Protein AF-A0A1D1V9Y1-F1 (afdb_monomer_lite)

pLDDT: mean 75.62, std 11.16, range [33.94, 92.56]

Structure (mmCIF, N/CA/C/O backbone):
data_AF-A0A1D1V9Y1-F1
#
_entry.id   AF-A0A1D1V9Y1-F1
#
loop_
_atom_site.group_PDB
_atom_site.id
_atom_site.type_symbol
_atom_site.label_atom_id
_atom_site.label_alt_id
_atom_site.label_comp_id
_atom_site.label_asym_id
_atom_site.label_entity_id
_atom_site.label_seq_id
_atom_site.pdbx_PDB_ins_code
_atom_site.Cartn_x
_atom_site.Cartn_y
_atom_site.Cartn_z
_atom_site.occupancy
_atom_site.B_iso_or_equiv
_atom_site.auth_seq_id
_atom_site.auth_comp_id
_atom_site.auth_asym_id
_atom_site.auth_atom_id
_atom_site.pdbx_PDB_model_num
ATOM 1 N N . MET A 1 1 ? 16.676 -12.844 12.236 1.00 67.44 1 MET A N 1
ATOM 2 C CA . MET A 1 1 ? 16.706 -14.258 11.810 1.00 67.44 1 MET A CA 1
ATOM 3 C C . MET A 1 1 ? 17.977 -14.912 12.324 1.00 67.44 1 MET A C 1
ATOM 5 O O . MET A 1 1 ? 17.863 -15.919 13.002 1.00 67.44 1 MET A O 1
ATOM 9 N N . ASP A 1 2 ? 19.138 -14.266 12.168 1.00 76.38 2 ASP A N 1
ATOM 10 C CA . ASP A 1 2 ? 20.396 -14.742 12.765 1.00 76.38 2 ASP A CA 1
ATOM 11 C C . ASP A 1 2 ? 20.376 -14.877 14.290 1.00 76.38 2 ASP A C 1
ATOM 13 O O . ASP A 1 2 ? 20.898 -15.855 14.808 1.00 76.38 2 ASP A O 1
ATOM 17 N N . GLU A 1 3 ? 19.692 -13.982 15.010 1.00 83.50 3 GLU A N 1
ATOM 18 C CA . GLU A 1 3 ? 19.529 -14.133 16.465 1.00 83.50 3 GLU A CA 1
ATOM 19 C C . GLU A 1 3 ? 18.720 -15.382 16.849 1.00 83.50 3 GLU A C 1
ATOM 21 O O . GLU A 1 3 ? 19.002 -16.029 17.850 1.00 83.50 3 GLU A O 1
ATOM 26 N N . VAL A 1 4 ? 17.743 -15.760 16.017 1.00 84.06 4 VAL A N 1
ATOM 27 C CA . VAL A 1 4 ? 16.930 -16.965 16.236 1.00 84.06 4 VAL A CA 1
ATOM 28 C C . VAL A 1 4 ? 17.775 -18.208 15.984 1.00 84.06 4 VAL A C 1
ATOM 30 O O . VAL A 1 4 ? 17.795 -19.099 16.822 1.00 84.06 4 VAL A O 1
ATOM 33 N N . VAL A 1 5 ? 18.538 -18.236 14.884 1.00 82.56 5 VAL A N 1
ATOM 34 C CA . VAL A 1 5 ? 19.479 -19.331 14.589 1.00 82.56 5 VAL A CA 1
ATOM 35 C C . VAL A 1 5 ? 20.519 -19.463 15.703 1.00 82.56 5 VAL A C 1
ATOM 37 O O . VAL A 1 5 ? 20.819 -20.575 16.130 1.00 82.56 5 VAL A O 1
ATOM 40 N N . ARG A 1 6 ? 21.028 -18.339 16.220 1.00 84.31 6 ARG A N 1
ATOM 41 C CA . ARG A 1 6 ? 21.962 -18.315 17.350 1.00 84.31 6 ARG A CA 1
ATOM 42 C C . ARG A 1 6 ? 21.339 -18.883 18.625 1.00 84.31 6 ARG A C 1
ATOM 44 O O . ARG A 1 6 ? 21.980 -19.705 19.271 1.00 84.31 6 ARG A O 1
ATOM 51 N N . SER A 1 7 ? 20.116 -18.475 18.970 1.00 86.88 7 SER A N 1
ATOM 52 C CA . SER A 1 7 ? 19.398 -18.984 20.148 1.00 86.88 7 SER A CA 1
ATOM 53 C C . SER A 1 7 ? 19.134 -20.482 20.035 1.00 86.88 7 SER A C 1
ATOM 55 O O . SER A 1 7 ? 19.496 -21.235 20.932 1.00 86.88 7 SER A O 1
ATOM 57 N N . SER A 1 8 ? 18.596 -20.935 18.899 1.00 84.69 8 SER A N 1
ATOM 58 C CA . SER A 1 8 ? 18.328 -22.356 18.664 1.00 84.69 8 SER A CA 1
ATOM 59 C C . SER A 1 8 ? 19.604 -23.191 18.702 1.00 84.69 8 SER A C 1
ATOM 61 O O . SER A 1 8 ? 19.611 -24.271 19.279 1.00 84.69 8 SER A O 1
ATOM 63 N N . LEU A 1 9 ? 20.707 -22.692 18.136 1.00 81.50 9 LEU A N 1
ATOM 64 C CA . LEU A 1 9 ? 21.988 -23.383 18.226 1.00 81.50 9 LEU A CA 1
ATOM 65 C C . LEU A 1 9 ? 22.466 -23.468 19.677 1.00 81.50 9 LEU A C 1
ATOM 67 O O . LEU A 1 9 ? 22.882 -24.538 20.096 1.00 81.50 9 LEU A O 1
ATOM 71 N N . SER A 1 10 ? 22.361 -22.372 20.435 1.00 87.19 10 SER A N 1
ATOM 72 C CA . SER A 1 10 ? 22.732 -22.328 21.853 1.00 87.19 10 SER A CA 1
ATOM 73 C C . SER A 1 10 ? 21.958 -23.350 22.686 1.00 87.19 10 SER A C 1
ATOM 75 O O . SER A 1 10 ? 22.552 -24.021 23.528 1.00 87.19 10 SER A O 1
ATOM 77 N N . GLU A 1 11 ? 20.661 -23.505 22.414 1.00 87.50 11 GLU A N 1
ATOM 78 C CA . GLU A 1 11 ? 19.796 -24.500 23.054 1.00 87.50 11 GLU A CA 1
ATOM 79 C C . GLU A 1 11 ? 20.194 -25.932 22.676 1.00 87.50 11 GLU A C 1
ATOM 81 O O . GLU A 1 11 ? 20.349 -26.778 23.553 1.00 87.50 11 GLU A O 1
ATOM 86 N N . ILE A 1 12 ? 20.419 -26.203 21.386 1.00 85.81 12 ILE A N 1
ATOM 87 C CA . ILE A 1 12 ? 20.780 -27.540 20.884 1.00 85.81 12 ILE A CA 1
ATOM 88 C C . ILE A 1 12 ? 22.147 -27.983 21.410 1.00 85.81 12 ILE A C 1
ATOM 90 O O . ILE A 1 12 ? 22.321 -29.137 21.798 1.00 85.81 12 ILE A O 1
ATOM 94 N N . THR A 1 13 ? 23.133 -27.085 21.405 1.00 82.38 13 THR A N 1
ATOM 95 C CA . THR A 1 13 ? 24.499 -27.402 21.834 1.00 82.38 13 THR A CA 1
ATOM 96 C C . THR A 1 13 ? 24.691 -27.249 23.336 1.00 82.38 13 THR A C 1
ATOM 98 O O . THR A 1 13 ? 25.760 -27.595 23.833 1.00 82.38 13 THR A O 1
ATOM 101 N N . ASN A 1 14 ? 23.687 -26.727 24.053 1.00 84.31 14 ASN A N 1
ATOM 102 C CA . ASN A 1 14 ? 23.750 -26.379 25.471 1.00 84.31 14 ASN A CA 1
ATOM 103 C C . ASN A 1 14 ? 25.007 -25.552 25.819 1.00 84.31 14 ASN A C 1
ATOM 105 O O . ASN A 1 14 ? 25.660 -25.757 26.843 1.00 84.31 14 ASN A O 1
ATOM 109 N N . THR A 1 15 ? 25.392 -24.641 24.922 1.00 82.19 15 THR A N 1
ATOM 110 C CA . THR A 1 15 ? 26.572 -23.782 25.076 1.00 82.19 15 THR A CA 1
ATOM 111 C C . THR A 1 15 ? 26.226 -22.334 24.762 1.00 82.19 15 THR A C 1
ATOM 113 O O . THR A 1 15 ? 25.451 -22.039 23.852 1.00 82.19 15 THR A O 1
ATOM 116 N N . GLY A 1 16 ? 26.805 -21.404 25.524 1.00 79.94 16 GLY A N 1
ATOM 117 C CA . GLY A 1 16 ? 26.568 -19.974 25.338 1.00 79.94 16 GLY A CA 1
ATOM 118 C C . GLY A 1 16 ? 27.175 -19.468 24.029 1.00 79.94 16 GLY A C 1
ATOM 119 O O . GLY A 1 16 ? 28.395 -19.467 23.861 1.00 79.94 16 GLY A O 1
ATOM 120 N N . MET A 1 17 ? 26.330 -18.993 23.113 1.00 80.00 17 MET A N 1
ATOM 121 C CA . MET A 1 17 ? 26.749 -18.467 21.808 1.00 80.00 17 MET A CA 1
ATOM 122 C C . MET A 1 17 ? 27.196 -17.001 21.890 1.00 80.00 17 MET A C 1
ATOM 124 O O . MET A 1 17 ? 26.579 -16.108 21.310 1.00 80.00 17 MET A O 1
ATOM 128 N N . SER A 1 18 ? 28.284 -16.742 22.619 1.00 81.06 18 SER A N 1
ATOM 129 C CA . SER A 1 18 ? 28.940 -15.428 22.619 1.00 81.06 18 SER A CA 1
ATOM 130 C C . SER A 1 18 ? 29.631 -15.144 21.272 1.00 81.06 18 SER A C 1
ATOM 132 O O . SER A 1 18 ? 29.698 -16.002 20.388 1.00 81.06 18 SER A O 1
ATOM 134 N N . SER A 1 19 ? 30.138 -13.922 21.075 1.00 79.75 19 SER A N 1
ATOM 135 C CA . SER A 1 19 ? 30.661 -13.461 19.776 1.00 79.75 19 SER A CA 1
ATOM 136 C C . SER A 1 19 ? 31.770 -14.347 19.186 1.00 79.75 19 SER A C 1
ATOM 138 O O . SER A 1 19 ? 31.822 -14.513 17.968 1.00 79.75 19 SER A O 1
ATOM 140 N N . GLY A 1 20 ? 32.624 -14.945 20.023 1.00 83.38 20 GLY A N 1
ATOM 141 C CA . GLY A 1 20 ? 33.684 -15.870 19.605 1.00 83.38 20 GLY A CA 1
ATOM 142 C C . GLY A 1 20 ? 33.148 -17.211 19.080 1.00 83.38 20 GLY A C 1
ATOM 143 O O . GLY A 1 20 ? 33.329 -17.499 17.896 1.00 83.38 20 GLY A O 1
ATOM 144 N N . PRO A 1 21 ? 32.452 -18.014 19.910 1.00 84.38 21 PRO A N 1
ATOM 145 C CA . PRO A 1 21 ? 31.813 -19.267 19.500 1.00 84.38 21 PRO A CA 1
ATOM 146 C C . PRO A 1 21 ? 30.858 -19.112 18.315 1.00 84.38 21 PRO A C 1
ATOM 148 O O . PRO A 1 21 ? 30.878 -19.939 17.408 1.00 84.38 21 PRO A O 1
ATOM 151 N N . TRP A 1 22 ? 30.082 -18.024 18.264 1.00 83.88 22 TRP A N 1
ATOM 152 C CA . TRP A 1 22 ? 29.216 -17.732 17.120 1.00 83.88 22 TRP A CA 1
ATOM 153 C C . TRP A 1 22 ? 30.025 -17.520 15.835 1.00 83.88 22 TRP A C 1
ATOM 155 O O . TRP A 1 22 ? 29.702 -18.091 14.795 1.00 83.88 22 TRP A O 1
ATOM 165 N N . ARG A 1 23 ? 31.125 -16.759 15.900 1.00 82.06 23 ARG A N 1
ATOM 166 C CA . ARG A 1 23 ? 32.015 -16.550 14.750 1.00 82.06 23 ARG A CA 1
ATOM 167 C C . ARG A 1 23 ? 32.654 -17.861 14.287 1.00 82.06 23 ARG A C 1
ATOM 169 O O . ARG A 1 23 ? 32.677 -18.116 13.086 1.00 82.06 23 ARG A O 1
ATOM 176 N N . GLN A 1 24 ? 33.096 -18.709 15.216 1.00 82.38 24 GLN A N 1
ATOM 177 C CA . GLN A 1 24 ? 33.621 -20.042 14.908 1.00 82.38 24 GLN A CA 1
ATOM 178 C C . GLN A 1 24 ? 32.553 -20.928 14.248 1.00 82.38 24 GLN A C 1
ATOM 180 O O . GLN A 1 24 ? 32.812 -21.525 13.208 1.00 82.38 24 GLN A O 1
ATOM 185 N N . ALA A 1 25 ? 31.331 -20.961 14.788 1.00 81.94 25 ALA A N 1
ATOM 186 C CA . ALA A 1 25 ? 30.220 -21.745 14.250 1.00 81.94 25 ALA A CA 1
ATOM 187 C C . ALA A 1 25 ? 29.865 -21.359 12.803 1.00 81.94 25 ALA A C 1
ATOM 189 O O . ALA A 1 25 ? 29.519 -22.225 11.999 1.00 81.94 25 ALA A O 1
ATOM 190 N N . THR A 1 26 ? 30.011 -20.079 12.448 1.00 81.88 26 THR A N 1
ATOM 191 C CA . THR A 1 26 ? 29.748 -19.597 11.084 1.00 81.88 26 THR A CA 1
ATOM 192 C C . THR A 1 26 ? 30.842 -19.923 10.063 1.00 81.88 26 THR A C 1
ATOM 194 O O . THR A 1 26 ? 30.621 -19.779 8.861 1.00 81.88 26 THR A O 1
ATOM 197 N N . MET A 1 27 ? 32.025 -20.373 10.495 1.00 78.50 27 MET A N 1
ATOM 198 C CA . MET A 1 27 ? 33.097 -20.736 9.565 1.00 78.50 27 MET A CA 1
ATOM 199 C C . MET A 1 27 ? 32.818 -22.070 8.854 1.00 78.50 27 MET A C 1
ATOM 201 O O . MET A 1 27 ? 32.117 -22.926 9.397 1.00 78.50 27 MET A O 1
ATOM 205 N N . PRO A 1 28 ? 33.389 -22.290 7.655 1.00 77.88 28 PRO A N 1
ATOM 206 C CA . PRO A 1 28 ? 33.357 -23.589 6.993 1.00 77.88 28 PRO A CA 1
ATOM 207 C C . PRO A 1 28 ? 33.882 -24.717 7.885 1.00 77.88 28 PRO A C 1
ATOM 209 O O . PRO A 1 28 ? 34.807 -24.520 8.675 1.00 77.88 28 PRO A O 1
ATOM 212 N N . VAL A 1 29 ? 33.356 -25.927 7.680 1.00 80.44 29 VAL A N 1
ATOM 213 C CA . VAL A 1 29 ? 33.783 -27.129 8.420 1.00 80.44 29 VAL A CA 1
ATOM 214 C C . VAL A 1 29 ? 35.287 -27.383 8.273 1.00 80.44 29 VAL A C 1
ATOM 216 O O . VAL A 1 29 ? 35.956 -27.710 9.248 1.00 80.44 29 VAL A O 1
ATOM 219 N N . GLY A 1 30 ? 35.855 -27.113 7.092 1.00 81.12 30 GLY A N 1
ATOM 220 C CA . GLY A 1 30 ? 37.298 -27.228 6.842 1.00 81.12 30 GLY A CA 1
ATOM 221 C C . GLY A 1 30 ? 38.181 -26.245 7.627 1.00 81.12 30 GLY A C 1
ATOM 222 O O . GLY A 1 30 ? 39.388 -26.441 7.685 1.00 81.12 30 GLY A O 1
ATOM 223 N N . LEU A 1 31 ? 37.598 -25.213 8.246 1.00 82.69 31 LEU A N 1
ATOM 224 C CA . LEU A 1 31 ? 38.284 -24.262 9.131 1.00 82.69 31 LEU A CA 1
ATOM 225 C C . LEU A 1 31 ? 37.886 -24.460 10.607 1.00 82.69 31 LEU A C 1
ATOM 227 O O . LEU A 1 31 ? 38.067 -23.566 11.433 1.00 82.69 31 LEU A O 1
ATOM 231 N N . GLY A 1 32 ? 37.314 -25.623 10.940 1.00 76.94 32 GLY A N 1
ATOM 232 C CA . GLY A 1 32 ? 36.887 -25.969 12.297 1.00 76.94 32 GLY A CA 1
ATOM 233 C C . GLY A 1 32 ? 35.579 -25.306 12.736 1.00 76.94 32 GLY A C 1
ATOM 234 O O . GLY A 1 32 ? 35.331 -25.206 13.937 1.00 76.94 32 GLY A O 1
ATOM 235 N N . GLY A 1 33 ? 34.772 -24.799 11.801 1.00 85.56 33 GLY A N 1
ATOM 236 C CA . GLY A 1 33 ? 33.441 -24.261 12.087 1.00 85.56 33 GLY A CA 1
ATOM 237 C C . GLY A 1 33 ? 32.309 -25.263 11.852 1.00 85.56 33 GLY A C 1
ATOM 238 O O . GLY A 1 33 ? 32.539 -26.405 11.463 1.00 85.56 33 GLY A O 1
ATOM 239 N N . LEU A 1 34 ? 31.064 -24.832 12.071 1.00 79.50 34 LEU A N 1
ATOM 240 C CA . LEU A 1 34 ? 29.865 -25.655 11.843 1.00 79.50 34 LEU A CA 1
ATOM 241 C C . LEU A 1 34 ? 29.232 -25.414 10.463 1.00 79.50 34 LEU A C 1
ATOM 243 O O . LEU A 1 34 ? 28.234 -26.040 10.119 1.00 79.50 34 LEU A O 1
ATOM 247 N N . GLY A 1 35 ? 29.790 -24.502 9.662 1.00 78.50 35 GLY A N 1
ATOM 248 C CA . GLY A 1 35 ? 29.257 -24.135 8.351 1.00 78.50 35 GLY A CA 1
ATOM 249 C C . GLY A 1 35 ? 27.919 -23.398 8.416 1.00 78.50 35 GLY A C 1
ATOM 250 O O . GLY A 1 35 ? 27.209 -23.343 7.410 1.00 78.50 35 GLY A O 1
ATOM 251 N N . ILE A 1 36 ? 27.556 -22.843 9.577 1.00 80.69 36 ILE A N 1
ATOM 252 C CA . ILE A 1 36 ? 26.277 -22.158 9.764 1.00 80.69 36 ILE A CA 1
ATOM 253 C C . ILE A 1 36 ? 26.310 -20.852 8.983 1.00 80.69 36 ILE A C 1
ATOM 255 O O . ILE A 1 36 ? 27.033 -19.912 9.309 1.00 80.69 36 ILE A O 1
ATOM 259 N N . ARG A 1 37 ? 25.521 -20.801 7.914 1.00 78.25 37 ARG A N 1
ATOM 260 C CA . ARG A 1 37 ? 25.418 -19.612 7.077 1.00 78.25 37 ARG A CA 1
ATOM 261 C C . ARG A 1 37 ? 24.689 -18.513 7.839 1.00 78.25 37 ARG A C 1
ATOM 263 O O . ARG A 1 37 ? 23.608 -18.750 8.378 1.00 78.25 37 ARG A O 1
ATOM 270 N N . ARG A 1 38 ? 25.240 -17.300 7.822 1.00 73.31 38 ARG A N 1
ATOM 271 C CA . ARG A 1 38 ? 24.511 -16.123 8.294 1.00 73.31 38 ARG A CA 1
ATOM 272 C C . ARG A 1 38 ? 23.362 -15.846 7.335 1.00 73.31 38 ARG A C 1
ATOM 274 O O . ARG A 1 38 ? 23.552 -15.769 6.123 1.00 73.31 38 ARG A O 1
ATOM 281 N N . THR A 1 39 ? 22.169 -15.690 7.880 1.00 72.25 39 THR A N 1
ATOM 282 C CA . THR A 1 39 ? 20.965 -15.309 7.146 1.00 72.25 39 THR A CA 1
ATOM 283 C C . THR A 1 39 ? 21.211 -14.013 6.383 1.00 72.25 39 THR A C 1
ATOM 285 O O . THR A 1 39 ? 20.790 -13.908 5.242 1.00 72.25 39 THR A O 1
ATOM 288 N N . GLU A 1 40 ? 21.947 -13.058 6.956 1.00 68.19 40 GLU A N 1
ATOM 289 C CA . GLU A 1 40 ? 22.364 -11.826 6.267 1.00 68.19 40 GLU A CA 1
ATOM 290 C C . GLU A 1 40 ? 23.176 -12.084 4.982 1.00 68.19 40 GLU A C 1
ATOM 292 O O . GLU A 1 40 ? 22.992 -11.384 3.989 1.00 68.19 40 GLU A O 1
ATOM 297 N N . GLU A 1 41 ? 24.023 -13.117 4.960 1.00 67.50 41 GLU A N 1
ATOM 298 C CA . GLU A 1 41 ? 24.848 -13.478 3.797 1.00 67.50 41 GLU A CA 1
ATOM 299 C C . GLU A 1 41 ? 24.070 -14.287 2.750 1.00 67.50 41 GLU A C 1
ATOM 301 O O . GLU A 1 41 ? 24.387 -14.241 1.562 1.00 67.50 41 GLU A O 1
ATOM 306 N N . VAL A 1 42 ? 23.043 -15.029 3.176 1.00 69.88 42 VAL A N 1
ATOM 307 C CA . VAL A 1 42 ? 22.224 -15.882 2.297 1.00 69.88 42 VAL A CA 1
ATOM 308 C C . VAL A 1 42 ? 20.976 -15.163 1.798 1.00 69.88 42 VAL A C 1
ATOM 310 O O . VAL A 1 42 ? 20.457 -15.522 0.745 1.00 69.88 42 VAL A O 1
ATOM 313 N N . ALA A 1 43 ? 20.506 -14.128 2.494 1.00 67.00 43 ALA A N 1
ATOM 314 C CA . ALA A 1 43 ? 19.278 -13.415 2.160 1.00 67.00 43 ALA A CA 1
ATOM 315 C C . ALA A 1 43 ? 19.311 -12.840 0.742 1.00 67.00 43 ALA A C 1
ATOM 317 O O . ALA A 1 43 ? 18.346 -13.011 0.002 1.00 67.00 43 ALA A O 1
ATOM 318 N N . LEU A 1 44 ? 20.416 -12.203 0.341 1.00 58.31 44 LEU A N 1
ATOM 319 C CA . LEU A 1 44 ? 20.542 -11.628 -0.998 1.00 58.31 44 LEU A CA 1
ATOM 320 C C . LEU A 1 44 ? 20.603 -12.715 -2.093 1.00 58.31 44 LEU A C 1
ATOM 322 O O . LEU A 1 44 ? 19.774 -12.660 -3.001 1.00 58.31 44 LEU A O 1
ATOM 326 N N . PRO A 1 45 ? 21.479 -13.739 -2.016 1.00 62.84 45 PRO A N 1
ATOM 327 C CA . PRO A 1 45 ? 21.458 -14.858 -2.960 1.00 62.84 45 PRO A CA 1
ATOM 328 C C . PRO A 1 45 ? 20.118 -15.601 -3.017 1.00 62.84 45 PRO A C 1
ATOM 330 O O . PRO A 1 45 ? 19.651 -15.923 -4.104 1.00 62.84 45 PRO A O 1
ATOM 333 N N . ALA A 1 46 ? 19.469 -15.847 -1.875 1.00 66.81 46 ALA A N 1
ATOM 334 C CA . ALA A 1 46 ? 18.168 -16.513 -1.812 1.00 66.81 46 ALA A CA 1
ATOM 335 C C . ALA A 1 46 ? 17.054 -15.654 -2.423 1.00 66.81 46 ALA A C 1
ATOM 337 O O . ALA A 1 46 ? 16.190 -16.171 -3.127 1.00 66.81 46 ALA A O 1
ATOM 338 N N . PHE A 1 47 ? 17.090 -14.338 -2.203 1.00 62.59 47 PHE A N 1
ATOM 339 C CA . PHE A 1 47 ? 16.183 -13.394 -2.847 1.00 62.59 47 PHE A CA 1
ATOM 340 C C . PHE A 1 47 ? 16.380 -13.374 -4.367 1.00 62.59 47 PHE A C 1
ATOM 342 O O . PHE A 1 47 ? 15.400 -13.479 -5.101 1.00 62.59 47 PHE A O 1
ATOM 349 N N . LEU A 1 48 ? 17.625 -13.314 -4.847 1.00 57.03 48 LEU A N 1
ATOM 350 C CA . LEU A 1 48 ? 17.942 -13.366 -6.279 1.00 57.03 48 LEU A CA 1
ATOM 351 C C . LEU A 1 48 ? 17.537 -14.705 -6.911 1.00 57.03 48 LEU A C 1
ATOM 353 O O . LEU A 1 48 ? 16.939 -14.715 -7.982 1.00 57.03 48 LEU A O 1
ATOM 357 N N . ALA A 1 49 ? 17.792 -15.828 -6.235 1.00 68.81 49 ALA A N 1
ATOM 358 C CA . ALA A 1 49 ? 17.367 -17.152 -6.686 1.00 68.81 49 ALA A CA 1
ATOM 359 C C . ALA A 1 49 ? 15.836 -17.278 -6.734 1.00 68.81 49 ALA A C 1
ATOM 361 O O . ALA A 1 49 ? 15.290 -17.843 -7.678 1.00 68.81 49 ALA A O 1
ATOM 362 N N . SER A 1 50 ? 15.134 -16.707 -5.750 1.00 66.19 50 SER A N 1
ATOM 363 C CA . SER A 1 50 ? 13.671 -16.646 -5.726 1.00 66.19 50 SER A CA 1
ATOM 364 C C . SER A 1 50 ? 13.123 -15.793 -6.874 1.00 66.19 50 SER A C 1
ATOM 366 O O . SER A 1 50 ? 12.246 -16.255 -7.601 1.00 66.19 50 SER A O 1
ATOM 368 N N . LEU A 1 51 ? 13.694 -14.602 -7.112 1.00 62.28 51 LEU A N 1
ATOM 369 C CA . LEU A 1 51 ? 13.356 -13.759 -8.267 1.00 62.28 51 LEU A CA 1
ATOM 370 C C . LEU A 1 51 ? 13.581 -14.491 -9.592 1.00 62.28 51 LEU A C 1
ATOM 372 O O . LEU A 1 51 ? 12.724 -14.434 -10.469 1.00 62.28 51 LEU A O 1
ATOM 376 N N . HIS A 1 52 ? 14.701 -15.202 -9.722 1.00 66.06 52 HIS A N 1
ATOM 377 C CA . HIS A 1 52 ? 15.012 -15.976 -10.918 1.00 66.06 52 HIS A CA 1
ATOM 378 C C . HIS A 1 52 ? 14.038 -17.147 -11.117 1.00 66.06 52 HIS A C 1
ATOM 380 O O . HIS A 1 52 ? 13.566 -17.375 -12.226 1.00 66.06 52 HIS A O 1
ATOM 386 N N . SER A 1 53 ? 13.662 -17.846 -10.045 1.00 71.06 53 SER A N 1
ATOM 387 C CA . SER A 1 53 ? 12.689 -18.945 -10.096 1.00 71.06 53 SER A CA 1
ATOM 388 C C . SER A 1 53 ? 11.313 -18.480 -10.589 1.00 71.06 53 SER A C 1
ATOM 390 O O . SER A 1 53 ? 10.685 -19.137 -11.419 1.00 71.06 53 SER A O 1
ATOM 392 N N . VAL A 1 54 ? 10.856 -17.303 -10.145 1.00 68.69 54 VAL A N 1
ATOM 393 C CA . VAL A 1 54 ? 9.562 -16.744 -10.576 1.00 68.69 54 VAL A CA 1
ATOM 394 C C . VAL A 1 54 ? 9.643 -15.946 -11.878 1.00 68.69 54 VAL A C 1
ATOM 396 O O . VAL A 1 54 ? 8.602 -15.564 -12.405 1.00 68.69 54 VAL A O 1
ATOM 399 N N . GLN A 1 55 ? 10.839 -15.713 -12.426 1.00 66.06 55 GLN A N 1
ATOM 400 C CA . GLN A 1 55 ? 11.058 -14.888 -13.617 1.00 66.06 55 GLN A CA 1
ATOM 401 C C . GLN A 1 55 ? 10.224 -15.355 -14.810 1.00 66.06 55 GLN A C 1
ATOM 403 O O . GLN A 1 55 ? 9.575 -14.538 -15.454 1.00 66.06 55 GLN A O 1
ATOM 408 N N . GLN A 1 56 ? 10.197 -16.661 -15.086 1.00 69.25 56 GLN A N 1
ATOM 409 C CA . GLN A 1 56 ? 9.443 -17.212 -16.218 1.00 69.25 56 GLN A CA 1
ATOM 410 C C . GLN A 1 56 ? 7.931 -17.007 -16.061 1.00 69.25 56 GLN A C 1
ATOM 412 O O . GLN A 1 56 ? 7.254 -16.613 -17.009 1.00 69.25 56 GLN A O 1
ATOM 417 N N . LEU A 1 57 ? 7.403 -17.211 -14.850 1.00 71.50 57 LEU A N 1
ATOM 418 C CA . LEU A 1 57 ? 5.991 -16.970 -14.547 1.00 71.50 57 LEU A CA 1
ATOM 419 C C . LEU A 1 57 ? 5.649 -15.474 -14.590 1.00 71.50 57 LEU A C 1
ATOM 421 O O . LEU A 1 57 ? 4.576 -15.079 -15.029 1.00 71.50 57 LEU A O 1
ATOM 425 N N . VAL A 1 58 ? 6.566 -14.624 -14.143 1.00 64.69 58 VAL A N 1
ATOM 426 C CA . VAL A 1 58 ? 6.397 -13.176 -14.211 1.00 64.69 58 VAL A CA 1
ATOM 427 C C . VAL A 1 58 ? 6.375 -12.702 -15.659 1.00 64.69 58 VAL A C 1
ATOM 429 O O . VAL A 1 58 ? 5.480 -11.944 -16.015 1.00 64.69 58 VAL A O 1
ATOM 432 N N . LEU A 1 59 ? 7.308 -13.160 -16.495 1.00 66.69 59 LEU A N 1
ATOM 433 C CA . LEU A 1 59 ? 7.381 -12.778 -17.906 1.00 66.69 59 LEU A CA 1
ATOM 434 C C . LEU A 1 59 ? 6.202 -13.323 -18.719 1.00 66.69 59 LEU A C 1
ATOM 436 O O . LEU A 1 59 ? 5.777 -12.673 -19.669 1.00 66.69 59 LEU A O 1
ATOM 440 N N . SER A 1 60 ? 5.620 -14.465 -18.337 1.00 72.25 60 SER A N 1
ATOM 441 C CA . SER A 1 60 ? 4.407 -14.968 -18.994 1.00 72.25 60 SER A CA 1
ATOM 442 C C . SER A 1 60 ? 3.172 -14.107 -18.706 1.00 72.25 60 SER A C 1
ATOM 444 O O . SER A 1 60 ? 2.295 -13.988 -19.559 1.00 72.25 60 SER A O 1
ATOM 446 N N . ILE A 1 61 ? 3.111 -13.468 -17.533 1.00 71.75 61 ILE A N 1
ATOM 447 C CA . ILE A 1 61 ? 2.026 -12.550 -17.148 1.00 71.75 61 ILE A CA 1
ATOM 448 C C . ILE A 1 61 ? 2.321 -11.114 -17.624 1.00 71.75 61 ILE A C 1
ATOM 450 O O . ILE A 1 61 ? 1.410 -10.380 -18.011 1.00 71.75 61 ILE A O 1
ATOM 454 N N . LEU A 1 62 ? 3.591 -10.702 -17.587 1.00 69.06 62 LEU A N 1
ATOM 455 C CA . LEU A 1 62 ? 4.090 -9.361 -17.899 1.00 69.06 62 LEU A CA 1
ATOM 456 C C . LEU A 1 62 ? 5.381 -9.453 -18.739 1.00 69.06 62 LEU A C 1
ATOM 458 O O . LEU A 1 62 ? 6.478 -9.365 -18.184 1.00 69.06 62 LEU A O 1
ATOM 462 N N . PRO A 1 63 ? 5.270 -9.568 -20.074 1.00 70.25 63 PRO A N 1
ATOM 463 C CA . PRO A 1 63 ? 6.425 -9.764 -20.960 1.00 70.25 63 PRO A CA 1
ATOM 464 C C . PRO A 1 63 ? 7.458 -8.628 -20.934 1.00 70.25 63 PRO A C 1
ATOM 466 O O . PRO A 1 63 ? 8.620 -8.846 -21.256 1.00 70.25 63 PRO A O 1
ATOM 469 N N . GLU A 1 64 ? 7.046 -7.420 -20.537 1.00 66.12 64 GLU A N 1
ATOM 470 C CA . GLU A 1 64 ? 7.886 -6.212 -20.489 1.00 66.12 64 GLU A CA 1
ATOM 471 C C . GLU A 1 64 ? 8.389 -5.879 -19.067 1.00 66.12 64 GLU A C 1
ATOM 473 O O . GLU A 1 64 ? 8.745 -4.734 -18.779 1.00 66.12 64 GLU A O 1
ATOM 478 N N . ALA A 1 65 ? 8.361 -6.839 -18.137 1.00 61.31 65 ALA A N 1
ATOM 479 C CA . ALA A 1 65 ? 8.852 -6.626 -16.777 1.00 61.31 65 ALA A CA 1
ATOM 480 C C . ALA A 1 65 ? 10.390 -6.573 -16.738 1.00 61.31 65 ALA A C 1
ATOM 482 O O . ALA A 1 65 ? 11.055 -7.590 -16.947 1.00 61.31 65 ALA A O 1
ATOM 483 N N . ASP A 1 66 ? 10.954 -5.405 -16.415 1.00 62.44 66 ASP A N 1
ATOM 484 C CA . ASP A 1 66 ? 12.390 -5.258 -16.164 1.00 62.44 66 ASP A CA 1
ATOM 485 C C . ASP A 1 66 ? 12.736 -5.662 -14.723 1.00 62.44 66 ASP A C 1
ATOM 487 O O . ASP A 1 66 ? 12.740 -4.862 -13.789 1.00 62.44 66 ASP A O 1
ATOM 491 N N . LEU A 1 67 ? 13.033 -6.949 -14.548 1.00 57.44 67 LEU A N 1
ATOM 492 C CA . LEU A 1 67 ? 13.421 -7.525 -13.259 1.00 57.44 67 LEU A CA 1
ATOM 493 C C . LEU A 1 67 ? 14.834 -7.126 -12.800 1.00 57.44 67 LEU A C 1
ATOM 495 O O . LEU A 1 67 ? 15.173 -7.374 -11.641 1.00 57.44 67 LEU A O 1
ATOM 499 N N . TYR A 1 68 ? 15.639 -6.525 -13.682 1.00 52.88 68 TYR A N 1
ATOM 500 C CA . TYR A 1 68 ? 17.036 -6.160 -13.433 1.00 52.88 68 TYR A CA 1
ATOM 501 C C . TYR A 1 68 ? 17.248 -4.638 -13.297 1.00 52.88 68 TYR A C 1
ATOM 503 O O . TYR A 1 68 ? 18.329 -4.224 -12.882 1.00 52.88 68 TYR A O 1
ATOM 511 N N . GLY A 1 69 ? 16.209 -3.828 -13.545 1.00 52.81 69 GLY A N 1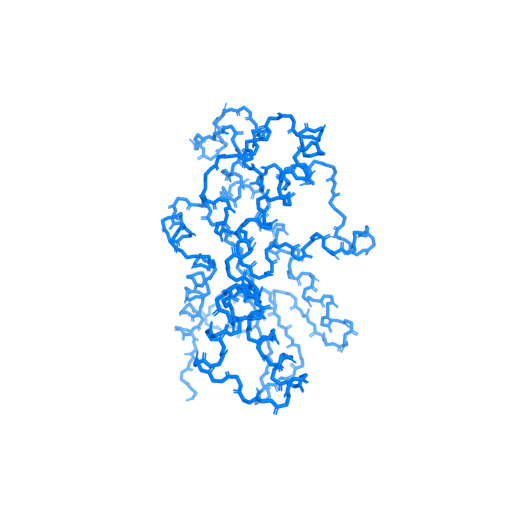
ATOM 512 C CA . GLY A 1 69 ? 16.126 -2.370 -13.364 1.00 52.81 69 GLY A CA 1
ATOM 513 C C . GLY A 1 69 ? 16.206 -1.898 -11.903 1.00 52.81 69 GLY A C 1
ATOM 514 O O . GLY A 1 69 ? 15.229 -1.472 -11.291 1.00 52.81 69 GLY A O 1
ATOM 515 N N . GLU A 1 70 ? 17.403 -2.068 -11.354 1.00 49.56 70 GLU A N 1
ATOM 516 C CA . GLU A 1 70 ? 18.127 -1.435 -10.247 1.00 49.56 70 GLU A CA 1
ATOM 517 C C . GLU A 1 70 ? 17.404 -0.748 -9.058 1.00 49.56 70 GLU A C 1
ATOM 519 O O . GLU A 1 70 ? 16.669 0.234 -9.159 1.00 49.56 70 GLU A O 1
ATOM 524 N N . ALA A 1 71 ? 17.805 -1.221 -7.866 1.00 47.38 71 ALA A N 1
ATOM 525 C CA . ALA A 1 71 ? 17.926 -0.544 -6.563 1.00 47.38 71 ALA A CA 1
ATOM 526 C C . ALA A 1 71 ? 16.675 0.070 -5.891 1.00 47.38 71 ALA A C 1
ATOM 528 O O . ALA A 1 71 ? 16.421 -0.211 -4.715 1.00 47.38 71 ALA A O 1
ATOM 529 N N . ASN A 1 72 ? 15.856 0.855 -6.589 1.00 46.56 72 ASN A N 1
ATOM 530 C CA . ASN A 1 72 ? 14.749 1.617 -5.982 1.00 46.56 72 ASN A CA 1
ATOM 531 C C . ASN A 1 72 ? 13.585 0.718 -5.544 1.00 46.56 72 ASN A C 1
ATOM 533 O O . ASN A 1 72 ? 12.910 0.961 -4.541 1.00 46.56 72 ASN A O 1
ATOM 537 N N . LEU A 1 73 ? 13.395 -0.378 -6.274 1.00 50.56 73 LEU A N 1
ATOM 538 C CA . LEU A 1 73 ? 12.371 -1.374 -6.015 1.00 50.56 73 LEU A CA 1
ATOM 539 C C . LEU A 1 73 ? 12.732 -2.291 -4.835 1.00 50.56 73 LEU A C 1
ATOM 541 O O . LEU A 1 73 ? 11.847 -2.741 -4.107 1.00 50.56 73 LEU A O 1
ATOM 545 N N . ALA A 1 74 ? 14.024 -2.542 -4.615 1.00 49.53 74 ALA A N 1
ATOM 546 C CA . ALA A 1 74 ? 14.511 -3.420 -3.555 1.00 49.53 74 ALA A CA 1
ATOM 547 C C . ALA A 1 74 ? 14.324 -2.799 -2.161 1.00 49.53 74 ALA A C 1
ATOM 549 O O . ALA A 1 74 ? 13.883 -3.491 -1.245 1.00 49.53 74 ALA A O 1
ATOM 550 N N . LEU A 1 75 ? 14.559 -1.490 -1.995 1.00 48.78 75 LEU A N 1
ATOM 551 C CA . LEU A 1 75 ? 14.456 -0.845 -0.679 1.00 48.78 75 LEU A CA 1
ATOM 552 C C . LEU A 1 75 ? 13.009 -0.631 -0.214 1.00 48.78 75 LEU A C 1
ATOM 554 O O . LEU A 1 75 ? 12.695 -0.868 0.951 1.00 48.78 75 LEU A O 1
ATOM 558 N N . ALA A 1 76 ? 12.094 -0.266 -1.118 1.00 48.22 76 ALA A N 1
ATOM 559 C CA . ALA A 1 76 ? 10.665 -0.192 -0.793 1.00 48.22 76 ALA A CA 1
ATOM 560 C C . ALA A 1 76 ? 10.081 -1.578 -0.441 1.00 48.22 76 ALA A C 1
ATOM 562 O O . ALA A 1 76 ? 9.183 -1.690 0.398 1.00 48.22 76 ALA A O 1
ATOM 563 N N . LYS A 1 77 ? 10.629 -2.647 -1.038 1.00 53.50 77 LYS A N 1
ATOM 564 C CA . LYS A 1 77 ? 10.279 -4.047 -0.754 1.00 53.50 77 LYS A CA 1
ATOM 565 C C . LYS A 1 77 ? 10.991 -4.640 0.464 1.00 53.50 77 LYS A C 1
ATOM 567 O O . LYS A 1 77 ? 10.531 -5.656 0.968 1.00 53.50 77 LYS A O 1
ATOM 572 N N . ALA A 1 78 ? 12.059 -4.035 0.973 1.00 55.62 78 ALA A N 1
ATOM 573 C CA . ALA A 1 78 ? 12.827 -4.596 2.088 1.00 55.62 78 ALA A CA 1
ATOM 574 C C . ALA A 1 78 ? 12.154 -4.425 3.463 1.00 55.62 78 ALA A C 1
ATOM 576 O O . ALA A 1 78 ? 12.622 -4.986 4.452 1.00 55.62 78 ALA A O 1
ATOM 577 N N . ASN A 1 79 ? 11.060 -3.657 3.560 1.00 64.31 79 ASN A N 1
ATOM 578 C CA . ASN A 1 79 ? 10.328 -3.554 4.820 1.00 64.31 79 ASN A CA 1
ATOM 579 C C . ASN A 1 79 ? 9.660 -4.900 5.158 1.00 64.31 79 ASN A C 1
ATOM 581 O O . ASN A 1 79 ? 9.060 -5.530 4.287 1.00 64.31 79 ASN A O 1
ATOM 585 N N . LYS A 1 80 ? 9.720 -5.301 6.434 1.00 65.94 80 LYS A N 1
ATOM 586 C CA . LYS A 1 80 ? 9.265 -6.592 6.978 1.00 65.94 80 LYS A CA 1
ATOM 587 C C . LYS A 1 80 ? 7.873 -7.026 6.490 1.00 65.94 80 LYS A C 1
ATOM 589 O O . LYS A 1 80 ? 7.639 -8.217 6.333 1.00 65.94 80 LYS A O 1
ATOM 594 N N . ASN A 1 81 ? 6.978 -6.072 6.222 1.00 67.25 81 ASN A N 1
ATOM 595 C CA . ASN A 1 81 ? 5.584 -6.334 5.843 1.00 67.25 81 ASN A CA 1
ATOM 596 C C . ASN A 1 81 ? 5.226 -5.925 4.397 1.00 67.25 81 ASN A C 1
ATOM 598 O O . ASN A 1 81 ? 4.055 -5.931 4.020 1.00 67.25 81 ASN A O 1
ATOM 602 N N . SER A 1 82 ? 6.200 -5.558 3.559 1.00 64.88 82 SER A N 1
ATOM 603 C CA . SER A 1 82 ? 5.955 -5.080 2.183 1.00 64.88 82 SER A CA 1
ATOM 604 C C . SER A 1 82 ? 5.260 -6.125 1.285 1.00 64.88 82 SER A C 1
ATOM 606 O O . SER A 1 82 ? 4.563 -5.771 0.323 1.00 64.88 82 SER A O 1
ATOM 608 N N . GLY A 1 83 ? 5.458 -7.410 1.607 1.00 65.75 83 GLY A N 1
ATOM 609 C CA . GLY A 1 83 ? 4.931 -8.582 0.910 1.00 65.75 83 GLY A CA 1
ATOM 610 C C . GLY A 1 83 ? 3.766 -9.279 1.614 1.00 65.75 83 GLY A C 1
ATOM 611 O O . GLY A 1 83 ? 3.241 -10.235 1.060 1.00 65.75 83 GLY A O 1
ATOM 612 N N . SER A 1 84 ? 3.313 -8.814 2.786 1.00 69.81 84 SER A N 1
ATOM 613 C CA . SER A 1 84 ? 2.276 -9.507 3.575 1.00 69.81 84 SER A CA 1
ATOM 614 C C . SER A 1 84 ? 0.962 -9.723 2.817 1.00 69.81 84 SER A C 1
ATOM 616 O O . SER A 1 84 ? 0.258 -10.695 3.067 1.00 69.81 84 SER A O 1
ATOM 618 N N . TRP A 1 85 ? 0.652 -8.856 1.851 1.00 68.88 85 TRP A N 1
ATOM 619 C CA . TRP A 1 85 ? -0.528 -8.981 0.993 1.00 68.88 85 TRP A CA 1
ATOM 620 C C . TRP A 1 85 ? -0.501 -10.218 0.076 1.00 68.88 85 TRP A C 1
ATOM 622 O O . TRP A 1 85 ? -1.565 -10.697 -0.292 1.00 68.88 85 TRP A O 1
ATOM 632 N N . LEU A 1 86 ? 0.677 -10.770 -0.252 1.00 67.81 86 LEU A N 1
ATOM 633 C CA . LEU A 1 86 ? 0.801 -12.015 -1.030 1.00 67.81 86 LEU A CA 1
ATOM 634 C C . LEU A 1 86 ? 0.292 -13.238 -0.257 1.00 67.81 86 LEU A C 1
ATOM 636 O O . LEU A 1 86 ? -0.037 -14.255 -0.856 1.00 67.81 86 LEU A O 1
ATOM 640 N N . HIS A 1 87 ? 0.228 -13.131 1.069 1.00 70.12 87 HIS A N 1
ATOM 641 C CA . HIS A 1 87 ? -0.286 -14.169 1.958 1.00 70.12 87 HIS A CA 1
ATOM 642 C C . HIS A 1 87 ? -1.717 -13.881 2.424 1.00 70.12 87 HIS A C 1
ATOM 644 O O . HIS A 1 87 ? -2.271 -14.638 3.220 1.00 70.12 87 HIS A O 1
ATOM 650 N N . ALA A 1 88 ? -2.321 -12.780 1.967 1.00 70.19 88 ALA A N 1
ATOM 651 C CA . ALA A 1 88 ? -3.691 -12.453 2.317 1.00 70.19 88 ALA A CA 1
ATOM 652 C C . ALA A 1 88 ? -4.657 -13.348 1.531 1.00 70.19 88 ALA A C 1
ATOM 654 O O . ALA A 1 88 ? -4.542 -13.488 0.314 1.00 70.19 88 ALA A O 1
ATOM 655 N N . LEU A 1 89 ? -5.640 -13.922 2.226 1.00 74.19 89 LEU A N 1
ATOM 656 C CA . LEU A 1 89 ? -6.735 -14.638 1.577 1.00 74.19 89 LEU A CA 1
ATOM 657 C C . LEU A 1 89 ? -7.540 -13.661 0.723 1.00 74.19 89 LEU A C 1
ATOM 659 O O . LEU A 1 89 ? -8.119 -12.707 1.245 1.00 74.19 89 LEU A O 1
ATOM 663 N N . VAL A 1 90 ? -7.577 -13.906 -0.582 1.00 76.56 90 VAL A N 1
ATOM 664 C CA . VAL A 1 90 ? -8.321 -13.084 -1.534 1.00 76.56 90 VAL A CA 1
ATOM 665 C C . VAL A 1 90 ? -9.797 -13.486 -1.485 1.00 76.56 90 VAL A C 1
ATOM 667 O O . VAL A 1 90 ? -10.137 -14.634 -1.757 1.00 76.56 90 VAL A O 1
ATOM 670 N N . SER A 1 91 ? -10.685 -12.560 -1.116 1.00 77.69 91 SER A N 1
ATOM 671 C CA . SER A 1 91 ? -12.119 -12.825 -0.977 1.00 77.69 91 SER A CA 1
ATOM 672 C C . SER A 1 91 ? -12.964 -11.599 -1.326 1.00 77.69 91 SER A C 1
ATOM 674 O O . SER A 1 91 ? -12.818 -10.515 -0.755 1.00 77.69 91 SER A O 1
ATOM 676 N N . SER A 1 92 ? -13.911 -11.779 -2.248 1.00 79.06 92 SER A N 1
ATOM 677 C CA . SER A 1 92 ? -14.893 -10.745 -2.596 1.00 79.06 92 SER A CA 1
ATOM 678 C C . SER A 1 92 ? -15.751 -10.356 -1.392 1.00 79.06 92 SER A C 1
ATOM 680 O O . SER A 1 92 ? -15.979 -9.170 -1.168 1.00 79.06 92 SER A O 1
ATOM 682 N N . SER A 1 93 ? -16.138 -11.327 -0.560 1.00 76.44 93 SER A N 1
ATOM 683 C CA . SER A 1 93 ? -16.922 -11.103 0.661 1.00 76.44 93 SER A CA 1
ATOM 684 C C . SER A 1 93 ? -16.183 -10.256 1.700 1.00 76.44 93 SER A C 1
ATOM 686 O O . SER A 1 93 ? -16.809 -9.550 2.485 1.00 76.44 93 SER A O 1
ATOM 688 N N . LEU A 1 94 ? -14.846 -10.298 1.702 1.00 70.81 94 LEU A N 1
ATOM 689 C CA . LEU A 1 94 ? -14.005 -9.461 2.563 1.00 70.81 94 LEU A CA 1
ATOM 690 C C . LEU A 1 94 ? -13.636 -8.122 1.906 1.00 70.81 94 LEU A C 1
ATOM 692 O O . LEU A 1 94 ? -12.963 -7.298 2.529 1.00 70.81 94 LEU A O 1
ATOM 696 N N . GLY A 1 95 ? -14.070 -7.870 0.668 1.00 74.00 95 GLY A N 1
ATOM 697 C CA . GLY A 1 95 ? -13.774 -6.639 -0.068 1.00 74.00 95 GLY A CA 1
ATOM 698 C C . GLY A 1 95 ? -12.283 -6.433 -0.351 1.00 74.00 95 GLY A C 1
ATOM 699 O O . GLY A 1 95 ? -11.851 -5.295 -0.502 1.00 74.00 95 GLY A O 1
ATOM 700 N N . ASN A 1 96 ? -11.486 -7.507 -0.368 1.00 74.00 96 ASN A N 1
ATOM 701 C CA . ASN A 1 96 ? -10.045 -7.466 -0.639 1.00 74.00 96 ASN A CA 1
ATOM 702 C C . ASN A 1 96 ? -9.656 -8.197 -1.940 1.00 74.00 96 ASN A C 1
ATOM 704 O O . ASN A 1 96 ? -8.469 -8.365 -2.220 1.00 74.00 96 ASN A O 1
ATOM 708 N N . LEU A 1 97 ? -10.645 -8.619 -2.738 1.00 81.12 97 LEU A N 1
ATOM 709 C CA . LEU A 1 97 ? -10.437 -9.159 -4.080 1.00 81.12 97 LEU A CA 1
ATOM 710 C C . LEU A 1 97 ? -10.069 -8.032 -5.051 1.00 81.12 97 LEU A C 1
ATOM 712 O O . LEU A 1 97 ? -10.892 -7.168 -5.350 1.00 81.12 97 LEU A O 1
ATOM 716 N N . LEU A 1 98 ? -8.830 -8.060 -5.543 1.00 77.00 98 LEU A N 1
ATOM 717 C CA . LEU A 1 98 ? -8.384 -7.192 -6.629 1.00 77.00 98 LEU A CA 1
ATOM 718 C C . LEU A 1 98 ? -8.956 -7.693 -7.957 1.00 77.00 98 LEU A C 1
ATOM 720 O O . LEU A 1 98 ? -8.906 -8.890 -8.239 1.00 77.00 98 LEU A O 1
ATOM 724 N N . ASP A 1 99 ? -9.450 -6.779 -8.790 1.00 83.12 99 ASP A N 1
ATOM 725 C CA . ASP A 1 99 ? -9.758 -7.104 -10.181 1.00 83.12 99 ASP A CA 1
ATOM 726 C C . ASP 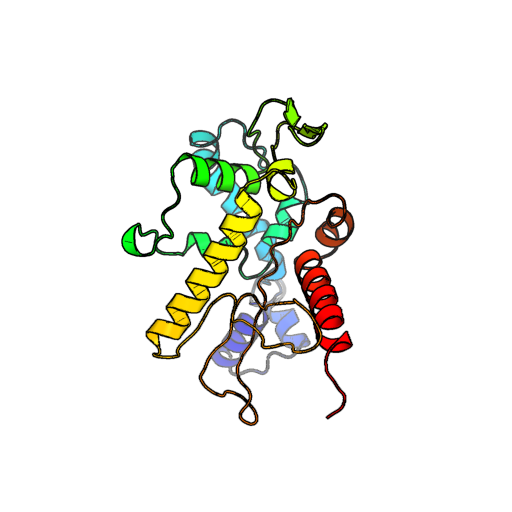A 1 99 ? -8.470 -7.364 -10.988 1.00 83.12 99 ASP A C 1
ATOM 728 O O . ASP A 1 99 ? -7.363 -6.998 -10.577 1.00 83.12 99 ASP A O 1
ATOM 732 N N . ASN A 1 100 ? -8.608 -7.987 -12.161 1.00 81.19 100 ASN A N 1
ATOM 733 C CA . ASN A 1 100 ? -7.467 -8.376 -12.995 1.00 81.19 100 ASN A CA 1
ATOM 734 C C . ASN A 1 100 ? -6.563 -7.191 -13.373 1.00 81.19 100 ASN A C 1
ATOM 736 O O . ASN A 1 100 ? -5.341 -7.341 -13.414 1.00 81.19 100 ASN A O 1
ATOM 740 N N . ASN A 1 101 ? -7.135 -6.011 -13.625 1.00 80.75 101 ASN A N 1
ATOM 741 C CA . ASN A 1 101 ? -6.357 -4.823 -13.962 1.00 80.75 10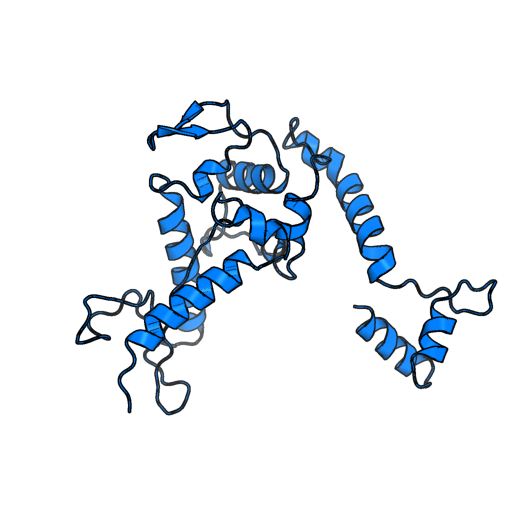1 ASN A CA 1
ATOM 742 C C . ASN A 1 101 ? -5.659 -4.262 -12.725 1.00 80.75 101 ASN A C 1
ATOM 744 O O . ASN A 1 101 ? -4.471 -3.953 -12.791 1.00 80.75 101 ASN A O 1
ATOM 748 N N . ALA A 1 102 ? -6.344 -4.174 -11.587 1.00 78.25 102 ALA A N 1
ATOM 749 C CA . ALA A 1 102 ? -5.747 -3.747 -10.328 1.00 78.25 102 ALA A CA 1
ATOM 750 C C . ALA A 1 102 ? -4.587 -4.664 -9.916 1.00 78.25 102 ALA A C 1
ATOM 752 O O . ALA A 1 102 ? -3.534 -4.170 -9.503 1.00 78.25 102 ALA A O 1
ATOM 753 N N . LEU A 1 103 ? -4.738 -5.980 -10.088 1.00 77.56 103 LEU A N 1
ATOM 754 C CA . LEU A 1 103 ? -3.680 -6.957 -9.845 1.00 77.56 103 LEU A CA 1
ATOM 755 C C . LEU A 1 103 ? -2.510 -6.767 -10.819 1.00 77.56 103 LEU A C 1
ATOM 757 O O . LEU A 1 103 ? -1.370 -6.630 -10.374 1.00 77.56 103 LEU A O 1
ATOM 761 N N . ARG A 1 104 ? -2.783 -6.676 -12.128 1.00 79.25 104 ARG A N 1
ATOM 762 C CA . ARG A 1 104 ? -1.769 -6.431 -13.167 1.00 79.25 104 ARG A CA 1
ATOM 763 C C . ARG A 1 104 ? -0.964 -5.163 -12.888 1.00 79.25 104 ARG A C 1
ATOM 765 O O . ARG A 1 104 ? 0.262 -5.207 -12.905 1.00 79.25 104 ARG A O 1
ATOM 772 N N . MET A 1 105 ? -1.637 -4.050 -12.597 1.00 78.44 105 MET A N 1
ATOM 773 C CA . MET A 1 105 ? -0.991 -2.768 -12.294 1.00 78.44 105 MET A CA 1
ATOM 774 C C . MET A 1 105 ? -0.194 -2.845 -10.988 1.00 78.44 105 MET A C 1
ATOM 776 O O . MET A 1 105 ? 0.934 -2.367 -10.932 1.00 78.44 105 MET A O 1
ATOM 780 N N . SER A 1 106 ? -0.735 -3.493 -9.951 1.00 73.81 106 SER A N 1
ATOM 781 C CA . SER A 1 106 ? -0.042 -3.668 -8.666 1.00 73.81 106 SER A CA 1
ATOM 782 C C . SER A 1 106 ? 1.239 -4.486 -8.804 1.00 73.81 106 SER A C 1
ATOM 784 O O . SER A 1 106 ? 2.258 -4.136 -8.208 1.00 73.81 106 SER A O 1
ATOM 786 N N . ILE A 1 107 ? 1.202 -5.560 -9.596 1.00 71.50 107 ILE A N 1
ATOM 787 C CA . ILE A 1 107 ? 2.376 -6.383 -9.887 1.00 71.50 107 ILE A CA 1
ATOM 788 C C . ILE A 1 107 ? 3.354 -5.599 -10.766 1.00 71.50 107 ILE A C 1
ATOM 790 O O . ILE A 1 107 ? 4.521 -5.504 -10.407 1.00 71.50 107 ILE A O 1
ATOM 794 N N . GLY A 1 108 ? 2.902 -4.976 -11.856 1.00 73.75 108 GLY A N 1
ATOM 795 C CA . GLY A 1 108 ? 3.783 -4.230 -12.757 1.00 73.75 108 GLY A CA 1
ATOM 796 C C . GLY A 1 108 ? 4.495 -3.061 -12.073 1.00 73.75 108 GLY A C 1
ATOM 797 O O . GLY A 1 108 ? 5.710 -2.945 -12.197 1.00 73.75 108 GLY A O 1
ATOM 798 N N . LEU A 1 109 ? 3.797 -2.285 -11.233 1.00 73.75 109 LEU A N 1
ATOM 799 C CA . LEU A 1 109 ? 4.408 -1.234 -10.403 1.00 73.75 109 LEU A CA 1
ATOM 800 C C . LEU A 1 109 ? 5.468 -1.811 -9.459 1.00 73.75 109 LEU A C 1
ATOM 802 O O . LEU A 1 109 ? 6.518 -1.208 -9.242 1.00 73.75 109 LEU A O 1
ATOM 806 N N . ARG A 1 110 ? 5.200 -2.995 -8.897 1.00 69.56 110 ARG A N 1
ATOM 807 C CA . ARG A 1 110 ? 6.141 -3.718 -8.039 1.00 69.56 110 ARG A CA 1
ATOM 808 C C . ARG A 1 110 ? 7.258 -4.391 -8.809 1.00 69.56 110 ARG A C 1
ATOM 810 O O . ARG A 1 110 ? 8.158 -4.875 -8.146 1.00 69.56 110 ARG A O 1
ATOM 817 N N . LEU A 1 111 ? 7.220 -4.497 -10.124 1.00 68.19 111 LEU A N 1
ATOM 818 C CA . LEU A 1 111 ? 8.269 -5.140 -10.911 1.00 68.19 111 LEU A CA 1
ATOM 819 C C . LEU A 1 111 ? 9.021 -4.152 -11.797 1.00 68.19 111 LEU A C 1
ATOM 821 O O . LEU A 1 111 ? 9.914 -4.578 -12.508 1.00 68.19 111 LEU A O 1
ATOM 825 N N . GLY A 1 112 ? 8.666 -2.864 -11.763 1.00 69.31 112 GLY A N 1
ATOM 826 C CA . GLY A 1 112 ? 9.222 -1.889 -12.701 1.00 69.31 112 GLY A CA 1
ATOM 827 C C . GLY A 1 112 ? 8.807 -2.165 -14.149 1.00 69.31 112 GLY A C 1
ATOM 828 O O . GLY A 1 112 ? 9.519 -1.793 -15.071 1.00 69.31 112 GLY A O 1
ATOM 829 N N . ALA A 1 113 ? 7.674 -2.838 -14.368 1.00 73.19 113 ALA A N 1
ATOM 830 C CA . ALA A 1 113 ? 7.190 -3.128 -15.711 1.00 73.19 113 ALA A CA 1
ATOM 831 C C . ALA A 1 113 ? 6.623 -1.870 -16.378 1.00 73.19 113 ALA A C 1
ATOM 833 O O . ALA A 1 113 ? 6.064 -0.991 -15.715 1.00 73.19 113 ALA A O 1
ATOM 834 N N . LYS A 1 114 ? 6.701 -1.826 -17.706 1.00 78.69 114 LYS A N 1
ATOM 835 C CA . LYS A 1 114 ? 6.046 -0.795 -18.512 1.00 78.69 114 LYS A CA 1
ATOM 836 C C . LYS A 1 114 ? 4.532 -1.010 -18.462 1.00 78.69 114 LYS A C 1
ATOM 838 O O . LYS A 1 114 ? 4.020 -2.068 -18.829 1.00 78.69 114 LYS A O 1
ATOM 843 N N . LEU A 1 115 ? 3.804 -0.029 -17.937 1.00 81.69 115 LEU A N 1
ATOM 844 C CA . LEU A 1 115 ? 2.364 -0.117 -17.674 1.00 81.69 115 LEU A CA 1
ATOM 845 C C . LEU A 1 115 ? 1.526 0.736 -18.617 1.00 81.69 115 LEU A C 1
ATOM 847 O O . LEU A 1 115 ? 0.363 0.419 -18.869 1.00 81.69 115 LEU A O 1
ATOM 851 N N . CYS A 1 116 ? 2.088 1.825 -19.124 1.00 83.44 116 CYS A N 1
ATOM 852 C CA . CYS A 1 116 ? 1.386 2.727 -20.018 1.00 83.44 116 CYS A CA 1
ATOM 853 C C . CYS A 1 116 ? 2.332 3.304 -21.063 1.00 83.44 116 CYS A C 1
ATOM 855 O O . CYS A 1 116 ? 3.546 3.287 -20.911 1.00 83.44 116 CYS A O 1
ATOM 857 N N . ARG A 1 117 ? 1.769 3.855 -22.139 1.00 86.06 117 ARG A N 1
ATOM 858 C CA . ARG A 1 117 ? 2.552 4.693 -23.049 1.00 86.06 117 ARG A CA 1
ATOM 859 C C . ARG A 1 117 ? 2.826 6.041 -22.377 1.00 86.06 117 ARG A C 1
ATOM 861 O O . ARG A 1 117 ? 1.923 6.538 -21.690 1.00 86.06 117 ARG A O 1
ATOM 868 N N . PRO A 1 118 ? 4.006 6.648 -22.589 1.00 90.94 118 PRO A N 1
ATOM 869 C CA . PRO A 1 118 ? 4.268 7.999 -22.121 1.00 90.94 118 PRO A CA 1
ATOM 870 C C . PRO A 1 118 ? 3.178 8.961 -22.598 1.00 90.94 118 PRO A C 1
ATOM 872 O O . PRO A 1 118 ? 2.788 8.940 -23.768 1.00 90.94 118 PRO A O 1
ATOM 875 N N . HIS A 1 119 ? 2.640 9.763 -21.685 1.00 91.44 119 HIS A N 1
ATOM 876 C CA . HIS A 1 119 ? 1.528 10.670 -21.971 1.00 91.44 119 HIS A CA 1
ATOM 877 C C . HIS A 1 119 ? 1.506 11.850 -21.000 1.00 91.44 119 HIS A C 1
ATOM 879 O O . HIS A 1 119 ? 2.157 11.839 -19.957 1.00 91.44 119 HIS A O 1
ATOM 885 N N . VAL A 1 120 ? 0.715 12.872 -21.325 1.00 92.56 120 VAL A N 1
ATOM 886 C CA . VAL A 1 120 ? 0.479 14.008 -20.429 1.00 92.56 120 VAL A CA 1
ATOM 887 C C . VAL A 1 120 ? -0.741 13.710 -19.562 1.00 92.56 120 VAL A C 1
ATOM 889 O O . VAL A 1 120 ? -1.843 13.481 -20.062 1.00 92.56 120 VAL A O 1
ATOM 892 N N . CYS A 1 121 ? -0.551 13.699 -18.245 1.00 89.88 121 CYS A N 1
ATOM 893 C CA . CYS A 1 121 ? -1.641 13.538 -17.291 1.00 89.88 121 CYS A CA 1
ATOM 894 C C . CYS A 1 121 ? -2.547 14.777 -17.294 1.00 89.88 121 CYS A C 1
ATOM 896 O O . CYS A 1 121 ? -2.090 15.895 -17.524 1.00 89.88 121 CYS A O 1
ATOM 898 N N . ARG A 1 122 ? -3.818 14.620 -16.900 1.00 89.38 122 ARG A N 1
ATOM 899 C CA . ARG A 1 122 ? -4.755 15.741 -16.668 1.00 89.38 122 ARG A CA 1
ATOM 900 C C . ARG A 1 122 ? -4.196 16.810 -15.717 1.00 89.38 122 ARG A C 1
ATOM 902 O O . ARG A 1 122 ? -4.615 17.959 -15.760 1.00 89.38 122 ARG A O 1
ATOM 909 N N . CYS A 1 123 ? -3.256 16.438 -14.849 1.00 87.56 123 CYS A N 1
ATOM 910 C CA . CYS A 1 123 ? -2.591 17.368 -13.944 1.00 87.56 123 CYS A CA 1
ATOM 911 C C . CYS A 1 123 ? -1.551 18.282 -14.617 1.00 87.56 123 CYS A C 1
ATOM 913 O O . CYS A 1 123 ? -1.056 19.189 -13.954 1.00 87.56 123 CYS A O 1
ATOM 915 N N . GLY A 1 124 ? -1.215 18.027 -15.886 1.00 89.19 124 GLY A N 1
ATOM 916 C CA . GLY A 1 124 ? -0.175 18.708 -16.657 1.00 89.19 124 GLY A CA 1
ATOM 917 C C . GLY A 1 124 ? 1.206 18.047 -16.592 1.00 89.19 124 GLY A C 1
ATOM 918 O O . GLY A 1 124 ? 2.092 18.438 -17.342 1.00 89.19 124 GLY A O 1
ATOM 919 N N . ALA A 1 125 ? 1.414 17.047 -15.730 1.00 87.19 125 ALA A N 1
ATOM 920 C CA . ALA A 1 125 ? 2.697 16.353 -15.626 1.00 87.19 125 ALA A CA 1
ATOM 921 C C . ALA A 1 125 ? 2.883 15.314 -16.740 1.00 87.19 125 ALA A C 1
ATOM 923 O O . ALA A 1 125 ? 1.934 14.624 -17.123 1.00 87.19 125 ALA A O 1
ATOM 924 N N . SER A 1 126 ? 4.127 15.166 -17.196 1.00 88.94 126 SER A N 1
ATOM 925 C CA . SER A 1 126 ? 4.530 14.053 -18.054 1.00 88.94 126 SER A CA 1
ATOM 926 C C . SER A 1 126 ? 4.557 12.759 -17.244 1.00 88.94 126 SER A C 1
ATOM 928 O O . SER A 1 126 ? 5.152 12.710 -16.167 1.00 88.94 126 SER A O 1
ATOM 930 N N . VAL A 1 127 ? 3.906 11.724 -17.761 1.00 87.38 127 VAL A N 1
ATOM 931 C CA . VAL A 1 127 ? 3.901 10.369 -17.212 1.00 87.38 127 VAL A CA 1
ATOM 932 C C . VAL A 1 127 ? 4.808 9.514 -18.078 1.00 87.38 127 VAL A C 1
ATOM 934 O O . VAL A 1 127 ? 4.691 9.531 -19.303 1.00 87.38 127 VAL A O 1
ATOM 937 N N . ASP A 1 128 ? 5.723 8.802 -17.434 1.00 84.06 128 ASP A N 1
ATOM 938 C CA . ASP A 1 128 ? 6.629 7.857 -18.073 1.00 84.06 128 ASP A CA 1
ATOM 939 C C . ASP A 1 128 ? 5.930 6.531 -18.415 1.00 84.06 128 ASP A C 1
ATOM 941 O O . ASP A 1 128 ? 4.737 6.331 -18.174 1.00 84.06 128 ASP A O 1
ATOM 945 N N . GLU A 1 129 ? 6.679 5.605 -19.008 1.00 80.06 129 GLU A N 1
ATOM 946 C CA . GLU A 1 129 ? 6.155 4.288 -19.374 1.00 80.06 129 GLU A CA 1
ATOM 947 C C . GLU A 1 129 ? 5.817 3.397 -18.163 1.00 80.06 129 GLU A C 1
ATOM 949 O O . GLU A 1 129 ? 5.007 2.474 -18.268 1.00 80.06 129 GLU A O 1
ATOM 954 N N . PHE A 1 130 ? 6.371 3.703 -16.988 1.00 79.75 130 PHE A N 1
ATOM 955 C CA . PHE A 1 130 ? 6.171 2.946 -15.750 1.00 79.75 130 PHE A CA 1
ATOM 956 C C . PHE A 1 130 ? 4.888 3.338 -15.005 1.00 79.75 130 PHE A C 1
ATOM 958 O O . PHE A 1 130 ? 4.423 2.603 -14.132 1.00 79.75 130 PHE A O 1
ATOM 965 N N . GLY A 1 131 ? 4.286 4.487 -15.331 1.00 79.31 131 GLY A N 1
ATOM 966 C CA . GLY A 1 131 ? 2.953 4.869 -14.856 1.00 79.31 131 GLY A CA 1
ATOM 967 C C . GLY A 1 131 ? 2.863 5.188 -13.360 1.00 79.31 131 GLY A C 1
ATOM 968 O O . GLY A 1 131 ? 1.763 5.285 -12.810 1.00 79.31 131 GLY A O 1
ATOM 969 N N . GLN A 1 132 ? 3.996 5.389 -12.682 1.00 79.38 132 GLN A N 1
ATOM 970 C CA . GLN A 1 132 ? 4.048 5.595 -11.228 1.00 79.38 132 GLN A CA 1
ATOM 971 C C . GLN A 1 132 ? 3.399 6.908 -10.782 1.00 79.38 132 GLN A C 1
ATOM 973 O O . GLN A 1 132 ? 2.877 7.004 -9.671 1.00 79.38 132 GLN A O 1
ATOM 978 N N . HIS A 1 133 ? 3.349 7.901 -11.675 1.00 84.06 133 HIS A N 1
ATOM 979 C CA . HIS A 1 133 ? 2.714 9.196 -11.435 1.00 84.06 133 HIS A CA 1
ATOM 980 C C . HIS A 1 133 ? 1.304 9.079 -10.825 1.00 84.06 133 HIS A C 1
ATOM 982 O O . HIS A 1 133 ? 0.921 9.881 -9.966 1.00 84.06 133 HIS A O 1
ATOM 988 N N . GLY A 1 134 ? 0.531 8.061 -11.225 1.00 81.12 134 GLY A N 1
ATOM 989 C CA . GLY A 1 134 ? -0.818 7.821 -10.711 1.00 81.12 134 GLY A CA 1
ATOM 990 C C . GLY A 1 134 ? -0.886 7.619 -9.191 1.00 81.12 134 GLY A C 1
ATOM 991 O O . GLY A 1 134 ? -1.909 7.933 -8.583 1.00 81.12 134 GLY A O 1
ATOM 992 N N . LEU A 1 135 ? 0.192 7.169 -8.545 1.00 79.94 135 LEU A N 1
ATOM 993 C CA . LEU A 1 135 ? 0.236 6.941 -7.097 1.00 79.94 135 LEU A CA 1
ATOM 994 C C . LEU A 1 135 ? 0.257 8.238 -6.279 1.00 79.94 135 LEU A C 1
ATOM 996 O O . LEU A 1 135 ? -0.237 8.242 -5.147 1.00 79.94 135 LEU A O 1
ATOM 1000 N N . SER A 1 136 ? 0.772 9.320 -6.865 1.00 78.75 136 SER A N 1
ATOM 1001 C CA . SER A 1 136 ? 0.953 10.628 -6.224 1.00 78.75 136 SER A CA 1
ATOM 1002 C C . SER A 1 136 ? 0.071 11.736 -6.794 1.00 78.75 136 SER A C 1
ATOM 1004 O O . SER A 1 136 ? -0.085 12.788 -6.171 1.00 78.75 136 SER A O 1
ATOM 1006 N N . CYS A 1 137 ? -0.491 11.542 -7.986 1.00 84.06 137 CYS A N 1
ATOM 1007 C CA . CYS A 1 137 ? -1.240 12.583 -8.672 1.00 84.06 137 CYS A CA 1
ATOM 1008 C C . CYS A 1 137 ? -2.463 13.048 -7.870 1.00 84.06 137 CYS A C 1
ATOM 1010 O O . CYS A 1 137 ? -3.298 12.252 -7.458 1.00 84.06 137 CYS A O 1
ATOM 1012 N N . LYS A 1 138 ? -2.637 14.367 -7.737 1.00 77.44 138 LYS A N 1
ATOM 1013 C CA . LYS A 1 138 ? -3.816 14.958 -7.077 1.00 77.44 138 LYS A CA 1
ATOM 1014 C C . LYS A 1 138 ? -5.144 14.652 -7.781 1.00 77.44 138 LYS A C 1
ATOM 1016 O O . LYS A 1 138 ? -6.191 14.727 -7.154 1.00 77.44 138 LYS A O 1
ATOM 1021 N N . PHE A 1 139 ? -5.099 14.329 -9.074 1.00 78.00 139 PHE A N 1
ATOM 1022 C CA . PHE A 1 139 ? -6.271 13.943 -9.860 1.00 78.00 139 PHE A CA 1
ATOM 1023 C C . PHE A 1 139 ? -6.465 12.425 -9.932 1.00 78.00 139 PHE A C 1
ATOM 1025 O O . PHE A 1 139 ? -7.410 11.973 -10.577 1.00 78.00 139 PHE A O 1
ATOM 1032 N N . SER A 1 140 ? -5.602 11.622 -9.296 1.00 73.81 140 SER A N 1
ATOM 1033 C CA . SER A 1 140 ? -5.860 10.191 -9.195 1.00 73.81 140 SER A CA 1
ATOM 1034 C C . SER A 1 140 ? -6.897 9.931 -8.101 1.00 73.81 140 SER A C 1
ATOM 1036 O O . SER A 1 140 ? -6.691 10.205 -6.918 1.00 73.81 140 SER A O 1
ATOM 1038 N N . GLY A 1 141 ? -8.041 9.362 -8.491 1.00 64.69 141 GLY A N 1
ATOM 1039 C CA . GLY A 1 141 ? -9.092 8.973 -7.539 1.00 64.69 141 GLY A CA 1
ATOM 1040 C C . GLY A 1 141 ? -8.635 7.909 -6.529 1.00 64.69 141 GLY A C 1
ATOM 1041 O O . GLY A 1 141 ? -9.231 7.749 -5.465 1.00 64.69 141 GLY A O 1
ATOM 1042 N N . GLY A 1 142 ? -7.529 7.213 -6.820 1.00 68.38 142 GLY A N 1
ATOM 1043 C CA . GLY A 1 142 ? -6.995 6.132 -5.995 1.00 68.38 142 GLY A CA 1
ATOM 1044 C C . GLY A 1 142 ? -6.452 6.564 -4.629 1.00 68.38 142 GLY A C 1
ATOM 1045 O O . GLY A 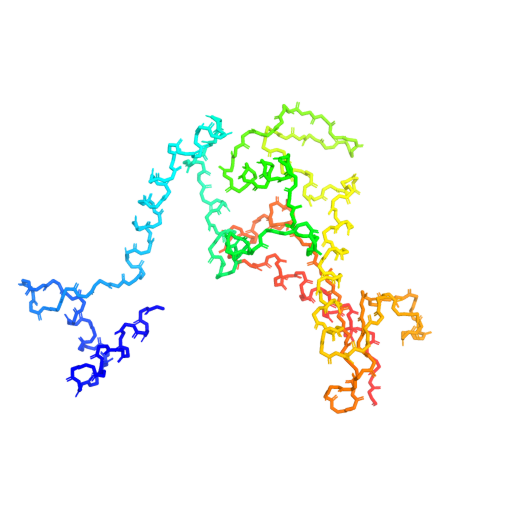1 142 ? -6.286 5.717 -3.755 1.00 68.38 142 GLY A O 1
ATOM 1046 N N . ARG A 1 143 ? -6.158 7.851 -4.386 1.00 68.75 143 ARG A N 1
ATOM 1047 C CA . ARG A 1 143 ? -5.689 8.297 -3.058 1.00 68.75 143 ARG A CA 1
ATOM 1048 C C . ARG A 1 143 ? -6.780 8.172 -1.997 1.00 68.75 143 ARG A C 1
ATOM 1050 O O . ARG A 1 143 ? -6.533 7.567 -0.958 1.00 68.75 143 ARG A O 1
ATOM 1057 N N . HIS A 1 144 ? -7.966 8.706 -2.286 1.00 71.94 144 HIS A N 1
ATOM 1058 C CA . HIS A 1 144 ? -9.110 8.631 -1.379 1.00 71.94 144 HIS A CA 1
ATOM 1059 C C . HIS A 1 144 ? -9.554 7.183 -1.194 1.00 71.94 144 HIS A C 1
ATOM 1061 O O . HIS A 1 144 ? -9.664 6.729 -0.064 1.00 71.94 144 HIS A O 1
ATOM 1067 N N . SER A 1 145 ? -9.658 6.420 -2.286 1.00 78.38 145 SER A N 1
ATOM 1068 C CA . SER A 1 145 ? -10.011 4.997 -2.226 1.00 78.38 145 SER A CA 1
ATOM 1069 C C . SER A 1 145 ? -9.064 4.174 -1.335 1.00 78.38 145 SER A C 1
ATOM 1071 O O . SER A 1 145 ? -9.540 3.402 -0.506 1.00 78.38 145 SER A O 1
ATOM 1073 N N . ARG A 1 146 ? -7.737 4.376 -1.424 1.00 79.56 146 ARG A N 1
ATOM 1074 C CA . ARG A 1 146 ? -6.760 3.674 -0.565 1.00 79.56 146 ARG A CA 1
ATOM 1075 C C . ARG A 1 146 ? -6.890 4.042 0.913 1.00 79.56 146 ARG A C 1
ATOM 1077 O O . ARG A 1 146 ? -6.840 3.151 1.756 1.00 79.56 146 ARG A O 1
ATOM 1084 N N . ASN A 1 147 ? -7.046 5.331 1.228 1.00 83.50 147 ASN A N 1
ATOM 1085 C CA . ASN A 1 147 ? -7.269 5.774 2.607 1.00 83.50 147 ASN A CA 1
ATOM 1086 C C . ASN A 1 147 ? -8.584 5.185 3.156 1.00 83.50 147 ASN A C 1
ATOM 1088 O O . ASN A 1 147 ? -8.563 4.548 4.208 1.00 83.50 147 ASN A O 1
ATOM 1092 N N . SER A 1 148 ? -9.690 5.288 2.411 1.00 83.31 148 SER A N 1
ATOM 1093 C CA . SER A 1 148 ? -10.986 4.735 2.819 1.00 83.31 148 SER A CA 1
ATOM 1094 C C . SER A 1 148 ? -10.934 3.219 3.018 1.00 83.31 148 SER A C 1
ATOM 1096 O O . SER A 1 148 ? -11.451 2.723 4.012 1.00 83.31 148 SER A O 1
ATOM 1098 N N . ALA A 1 149 ? -10.260 2.472 2.136 1.00 82.56 149 ALA A N 1
ATOM 1099 C CA . ALA A 1 149 ? -10.130 1.019 2.259 1.00 82.56 149 ALA A CA 1
ATOM 1100 C C . ALA A 1 149 ? -9.369 0.591 3.529 1.00 82.56 149 ALA A C 1
ATOM 1102 O O . ALA A 1 149 ? -9.732 -0.399 4.173 1.00 82.56 149 ALA A O 1
ATOM 1103 N N . LEU A 1 150 ? -8.329 1.338 3.914 1.00 85.06 150 LEU A N 1
ATOM 1104 C CA . LEU A 1 150 ? -7.598 1.103 5.161 1.00 85.06 150 LEU A CA 1
ATOM 1105 C C . LEU A 1 150 ? -8.457 1.441 6.385 1.00 85.06 150 LEU A C 1
ATOM 1107 O O . LEU A 1 150 ? -8.531 0.635 7.313 1.00 85.06 150 LEU A O 1
ATOM 1111 N N . ASN A 1 151 ? -9.158 2.576 6.356 1.00 88.44 151 ASN A N 1
ATOM 1112 C CA . ASN A 1 151 ? -10.071 2.985 7.423 1.00 88.44 151 ASN A CA 1
ATOM 1113 C C . ASN A 1 151 ? -11.213 1.979 7.634 1.00 88.44 151 ASN A C 1
ATOM 1115 O O . ASN A 1 151 ? -11.472 1.567 8.764 1.00 88.44 151 ASN A O 1
ATOM 1119 N N . GLU A 1 152 ? -11.832 1.492 6.559 1.00 87.06 152 GLU A N 1
ATOM 1120 C CA . GLU A 1 152 ? -12.861 0.448 6.630 1.00 87.06 152 GLU A CA 1
ATOM 1121 C C . GLU A 1 152 ? -12.304 -0.892 7.128 1.00 87.06 152 GLU A C 1
ATOM 1123 O O . GLU A 1 152 ? -12.984 -1.642 7.827 1.00 87.06 152 GLU A O 1
ATOM 1128 N N . SER A 1 153 ? -11.048 -1.216 6.819 1.00 86.44 153 SER A N 1
ATOM 1129 C CA . SER A 1 153 ? -10.414 -2.432 7.340 1.00 86.44 153 SER A CA 1
ATOM 1130 C C . SER A 1 153 ? -10.175 -2.349 8.850 1.00 86.44 153 SER A C 1
ATOM 1132 O O . SER A 1 153 ? -10.494 -3.301 9.562 1.00 86.44 153 SER A O 1
ATOM 1134 N N . LEU A 1 154 ? -9.707 -1.202 9.356 1.00 86.50 154 LEU A N 1
ATOM 1135 C CA . LEU A 1 154 ? -9.549 -0.980 10.796 1.00 86.50 154 LEU A CA 1
ATOM 1136 C C . LEU A 1 154 ? -10.904 -0.992 11.518 1.00 86.50 154 LEU A C 1
ATOM 1138 O O . LEU A 1 154 ? -11.064 -1.671 12.532 1.00 86.50 154 LEU A O 1
ATOM 1142 N N . LYS A 1 155 ? -11.902 -0.300 10.956 1.00 89.00 155 LYS A N 1
ATOM 1143 C CA . LYS A 1 155 ? -13.269 -0.268 11.484 1.00 89.00 155 LYS A CA 1
ATOM 1144 C C . LYS A 1 155 ? -13.869 -1.662 11.591 1.00 89.00 155 LYS A C 1
ATOM 1146 O O . LYS A 1 155 ? -14.436 -1.995 12.629 1.00 89.00 155 LYS A O 1
ATOM 1151 N N . ARG A 1 156 ? -13.738 -2.490 10.550 1.00 86.38 156 ARG A N 1
ATOM 1152 C CA . ARG A 1 156 ? -14.228 -3.875 10.562 1.00 86.38 156 ARG A CA 1
ATOM 1153 C C . ARG A 1 156 ? -13.545 -4.701 11.645 1.00 86.38 156 ARG A C 1
ATOM 1155 O O . ARG A 1 156 ? -14.243 -5.368 12.397 1.00 86.38 156 ARG A O 1
ATOM 1162 N N . ALA A 1 157 ? -12.222 -4.603 11.780 1.00 87.44 157 ALA A N 1
ATOM 1163 C CA . ALA A 1 157 ? -11.487 -5.313 12.827 1.00 87.44 157 ALA A CA 1
ATOM 1164 C C . ALA A 1 157 ? -11.969 -4.933 14.240 1.00 87.44 157 ALA A C 1
ATOM 1166 O O . ALA A 1 157 ? -12.221 -5.812 15.061 1.00 87.44 157 ALA A O 1
ATOM 1167 N N . LEU A 1 158 ? -12.165 -3.637 14.502 1.00 86.81 158 LEU A N 1
ATOM 1168 C CA . LEU A 1 158 ? -12.671 -3.137 15.784 1.00 86.81 158 LEU A CA 1
ATOM 1169 C C . LEU A 1 158 ? -14.141 -3.515 16.024 1.00 86.81 158 LEU A C 1
ATOM 1171 O O . LEU A 1 158 ? -14.519 -3.891 17.131 1.00 86.81 158 LEU A O 1
ATOM 1175 N N . THR A 1 159 ? -14.967 -3.495 14.979 1.00 87.88 159 THR A N 1
ATOM 1176 C CA . THR A 1 159 ? -16.381 -3.890 15.070 1.00 87.88 159 THR A CA 1
ATOM 1177 C C . THR A 1 159 ? -16.529 -5.383 15.379 1.00 87.88 159 THR A C 1
ATOM 1179 O O . THR A 1 159 ? -17.415 -5.757 16.143 1.00 87.88 159 THR A O 1
ATOM 1182 N N . THR A 1 160 ? -15.641 -6.240 14.860 1.00 87.50 160 THR A N 1
ATOM 1183 C CA . THR A 1 160 ? -15.622 -7.682 15.171 1.00 87.50 160 THR A CA 1
ATOM 1184 C C . THR A 1 160 ? -15.409 -7.949 16.661 1.00 87.50 160 THR A C 1
ATOM 1186 O O . THR A 1 160 ? -15.985 -8.888 17.201 1.00 87.50 160 THR A O 1
ATOM 1189 N N . VAL A 1 161 ? -14.635 -7.103 17.346 1.00 90.69 161 VAL A N 1
ATOM 1190 C CA . VAL A 1 161 ? -14.452 -7.164 18.808 1.00 90.69 161 VAL A CA 1
ATOM 1191 C C . VAL A 1 161 ? -15.461 -6.293 19.567 1.00 90.69 161 VAL A C 1
ATOM 1193 O O . VAL A 1 161 ? -15.236 -5.948 20.721 1.00 90.69 161 VAL A O 1
ATOM 1196 N N . GLN A 1 162 ? -16.578 -5.940 18.921 1.00 90.56 162 GLN A N 1
ATOM 1197 C CA . GLN A 1 162 ? -17.689 -5.165 19.483 1.00 90.56 162 GLN A CA 1
ATOM 1198 C C . GLN A 1 162 ? -17.303 -3.763 19.979 1.00 90.56 162 GLN A C 1
ATOM 1200 O O . GLN A 1 162 ? -17.983 -3.201 20.835 1.00 90.56 162 GLN A O 1
ATOM 1205 N N . ILE A 1 163 ? -16.245 -3.163 19.425 1.00 90.88 163 ILE A N 1
ATOM 1206 C CA . ILE A 1 163 ? -15.854 -1.784 19.734 1.00 90.88 163 ILE A CA 1
ATOM 1207 C C . ILE A 1 163 ? -16.528 -0.839 18.727 1.00 90.88 163 ILE A C 1
ATOM 1209 O O . ILE A 1 163 ? -16.190 -0.871 17.536 1.00 90.88 163 ILE A O 1
ATOM 1213 N N . PRO A 1 164 ? -17.452 0.042 19.163 1.00 89.81 164 PRO A N 1
ATOM 1214 C CA . PRO A 1 164 ? -18.081 1.005 18.271 1.00 89.81 164 PRO A CA 1
ATOM 1215 C C . PRO A 1 164 ? -17.054 2.011 17.758 1.00 89.81 164 PRO A C 1
ATOM 1217 O O . PRO A 1 164 ? -16.299 2.610 18.529 1.00 89.81 164 PRO A O 1
ATOM 1220 N N . THR A 1 165 ? -17.025 2.170 16.439 1.00 89.50 165 THR A N 1
ATOM 1221 C CA . THR A 1 165 ? -15.912 2.814 15.742 1.00 89.50 165 THR A CA 1
ATOM 1222 C C . THR A 1 165 ? -16.439 3.734 14.630 1.00 89.50 165 THR A C 1
ATOM 1224 O O . THR A 1 165 ? -16.497 3.327 13.463 1.00 89.50 165 THR A O 1
ATOM 1227 N N . PRO A 1 166 ? -16.925 4.949 14.957 1.00 87.94 166 PRO A N 1
ATOM 1228 C CA . PRO A 1 166 ? -17.322 5.926 13.948 1.00 87.94 166 PRO A CA 1
ATOM 1229 C C . PRO A 1 166 ? -16.119 6.396 13.117 1.00 87.94 166 PRO A C 1
ATOM 1231 O O . PRO A 1 166 ? -15.055 6.715 13.653 1.00 87.94 166 PRO A O 1
ATOM 1234 N N . LEU A 1 167 ? -16.321 6.476 11.800 1.00 88.75 167 LEU A N 1
ATOM 1235 C CA . LEU A 1 167 ? -15.416 7.178 10.889 1.00 88.75 167 LEU A CA 1
ATOM 1236 C C . LEU A 1 167 ? -15.842 8.641 10.767 1.00 88.75 167 LEU A C 1
ATOM 1238 O O . LEU A 1 167 ? -17.025 8.954 10.904 1.00 88.75 167 LEU A O 1
ATOM 1242 N N . GLU A 1 168 ? -14.874 9.521 10.530 1.00 84.06 168 GLU A N 1
ATOM 1243 C CA . GLU A 1 168 ? -15.038 10.978 10.442 1.00 84.06 168 GLU A CA 1
ATOM 1244 C C . GLU A 1 168 ? -15.916 11.593 11.557 1.00 84.06 168 GLU A C 1
ATOM 1246 O O . GLU A 1 168 ? -16.839 12.374 11.285 1.00 84.06 168 GLU A O 1
ATOM 1251 N N . PRO A 1 169 ? -15.658 11.269 12.838 1.00 80.50 169 PRO A N 1
ATOM 1252 C CA . PRO A 1 169 ? -16.485 11.723 13.948 1.00 80.50 169 PRO A CA 1
ATOM 1253 C C . PRO A 1 169 ? -16.547 13.263 14.016 1.00 80.50 169 PRO A C 1
ATOM 1255 O O . PRO A 1 169 ? -15.520 13.957 14.004 1.00 80.50 169 PRO A O 1
ATOM 1258 N N . PRO A 1 170 ? -17.754 13.847 14.098 1.00 72.19 170 PRO A N 1
ATOM 1259 C CA . PRO A 1 170 ? -17.906 15.291 14.115 1.00 72.19 170 PRO A CA 1
ATOM 1260 C C . PRO A 1 170 ? -17.497 15.892 15.469 1.00 72.19 170 PRO A C 1
ATOM 1262 O O . PRO A 1 170 ? -17.792 15.348 16.526 1.00 72.19 170 PRO A O 1
ATOM 1265 N N . ARG A 1 171 ? -16.919 17.103 15.430 1.00 65.31 171 ARG A N 1
ATOM 1266 C CA . ARG A 1 171 ? -16.793 18.031 16.579 1.00 65.31 171 ARG A CA 1
ATOM 1267 C C . ARG A 1 171 ? -15.893 17.579 17.747 1.00 65.31 171 ARG A C 1
ATOM 1269 O O . ARG A 1 171 ? -16.039 18.114 18.844 1.00 65.31 171 ARG A O 1
ATOM 1276 N N . ILE A 1 172 ? -14.925 16.688 17.523 1.00 66.75 172 ILE A N 1
ATOM 1277 C CA . ILE A 1 172 ? -13.921 16.330 18.549 1.00 66.75 172 ILE A CA 1
ATOM 1278 C C . ILE A 1 172 ? -13.020 17.527 18.887 1.00 66.75 172 ILE A C 1
ATOM 1280 O O . ILE A 1 172 ? -12.794 17.845 20.053 1.00 66.75 172 ILE A O 1
ATOM 1284 N N . PHE A 1 173 ? -12.547 18.248 17.870 1.00 65.50 173 PHE A N 1
ATOM 1285 C CA . PHE A 1 173 ? -11.754 19.458 18.058 1.00 65.50 173 PHE A CA 1
ATOM 1286 C C . PHE A 1 173 ? -12.679 20.681 18.019 1.00 65.50 173 PHE A C 1
ATOM 1288 O O . PHE A 1 173 ? -13.268 21.005 16.994 1.00 65.50 173 PHE A O 1
ATOM 1295 N N . ARG A 1 174 ? -12.862 21.359 19.162 1.00 59.12 174 ARG A N 1
ATOM 1296 C CA . ARG A 1 174 ? -13.811 22.490 19.281 1.00 59.12 174 ARG A CA 1
ATOM 1297 C C . ARG A 1 174 ? -13.329 23.785 18.616 1.00 59.12 174 ARG A C 1
ATOM 1299 O O . ARG A 1 174 ? -14.159 24.630 18.298 1.00 59.12 174 ARG A O 1
ATOM 1306 N N . LYS A 1 175 ? -12.011 23.961 18.455 1.00 58.59 175 LYS A N 1
ATOM 1307 C CA . LYS A 1 175 ? -11.407 25.173 17.866 1.00 58.59 175 LYS A CA 1
ATOM 1308 C C . LYS A 1 175 ? -11.091 25.040 16.374 1.00 58.59 175 LYS A C 1
ATOM 1310 O O . LYS A 1 175 ? -11.117 26.049 15.681 1.00 58.59 175 LYS A O 1
ATOM 1315 N N . ASP A 1 176 ? -10.898 23.819 15.878 1.00 59.97 176 ASP A N 1
ATOM 1316 C CA . ASP A 1 176 ? -10.535 23.560 14.485 1.00 59.97 176 ASP A CA 1
ATOM 1317 C C . ASP A 1 176 ? -11.611 22.734 13.786 1.00 59.97 176 ASP A C 1
ATOM 1319 O O . ASP A 1 176 ? -12.112 21.757 14.334 1.00 59.97 176 ASP A O 1
ATOM 1323 N N . LYS A 1 177 ? -11.926 23.055 12.524 1.00 62.50 177 LYS A N 1
ATOM 1324 C CA . LYS A 1 177 ? -12.831 22.252 11.669 1.00 62.50 177 LYS A CA 1
ATOM 1325 C C . LYS A 1 177 ? -12.229 20.893 11.255 1.00 62.50 177 LYS A C 1
ATOM 1327 O O . LYS A 1 177 ? -12.696 20.284 10.295 1.00 62.50 177 LYS A O 1
ATOM 1332 N N . ARG A 1 178 ? -11.171 20.439 11.932 1.00 65.81 178 ARG A N 1
ATOM 1333 C CA . ARG A 1 178 ? -10.450 19.202 11.627 1.00 65.81 178 ARG A CA 1
ATOM 1334 C C . ARG A 1 178 ? -11.185 18.003 12.211 1.00 65.81 178 ARG A C 1
ATOM 1336 O O . ARG A 1 178 ? -11.765 18.079 13.294 1.00 65.81 178 ARG A O 1
ATOM 1343 N N . ARG A 1 179 ? -11.157 16.901 11.470 1.00 77.06 179 ARG A N 1
ATOM 1344 C CA . ARG A 1 179 ? -11.767 15.627 11.844 1.00 77.06 179 ARG A CA 1
ATOM 1345 C C . ARG A 1 179 ? -10.711 14.539 11.681 1.00 77.06 179 ARG A C 1
ATOM 1347 O O . ARG A 1 179 ? -10.038 14.558 10.653 1.00 77.06 179 ARG A O 1
ATOM 1354 N N . PRO A 1 180 ? -10.531 13.659 12.676 1.00 84.88 180 PRO A N 1
ATOM 1355 C CA . PRO A 1 180 ? -9.736 12.461 12.470 1.00 84.88 180 PRO A CA 1
ATOM 1356 C C . PRO A 1 180 ? -10.478 11.510 11.528 1.00 84.88 180 PRO A C 1
ATOM 1358 O O . PRO A 1 180 ? -11.702 11.600 11.391 1.00 84.88 180 PRO A O 1
ATOM 1361 N N . ASP A 1 181 ? -9.745 10.575 10.932 1.00 86.19 181 ASP A N 1
ATOM 1362 C CA . ASP A 1 181 ? -10.338 9.563 10.056 1.00 86.19 181 ASP A CA 1
ATOM 1363 C C . ASP A 1 181 ? -11.284 8.639 10.829 1.00 86.19 181 ASP A C 1
ATOM 1365 O O . ASP A 1 181 ? -12.331 8.244 10.317 1.00 86.19 181 ASP A O 1
ATOM 1369 N N . GLY A 1 182 ? -10.964 8.338 12.0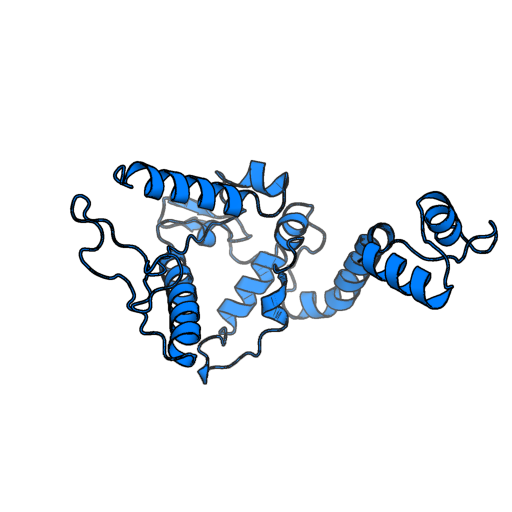89 1.00 89.00 182 GLY A N 1
ATOM 1370 C CA . GLY A 1 182 ? -11.901 7.668 12.973 1.00 89.00 182 GLY A CA 1
ATOM 1371 C C . GLY A 1 182 ? -11.472 7.623 14.432 1.00 89.00 182 GLY A C 1
ATOM 1372 O O . GLY A 1 182 ? -10.416 8.121 14.834 1.00 89.00 182 GLY A O 1
ATOM 1373 N N . MET A 1 183 ? -12.373 7.072 15.237 1.00 88.44 183 MET A N 1
ATOM 1374 C CA . MET A 1 183 ? -12.278 7.045 16.690 1.00 88.44 183 MET A CA 1
ATOM 1375 C C . MET A 1 183 ? -12.997 5.823 17.265 1.00 88.44 183 MET A C 1
ATOM 1377 O O . MET A 1 183 ? -13.988 5.372 16.698 1.00 88.44 183 MET A O 1
ATOM 1381 N N . THR A 1 184 ? -12.538 5.303 18.402 1.00 88.50 184 THR A N 1
ATOM 1382 C CA . THR A 1 184 ? -13.278 4.309 19.194 1.00 88.50 184 THR A CA 1
ATOM 1383 C C . THR A 1 184 ? -14.153 4.995 20.233 1.00 88.50 184 THR A C 1
ATOM 1385 O O . THR A 1 184 ? -13.702 5.937 20.868 1.00 88.50 184 THR A O 1
ATOM 1388 N N . GLN A 1 185 ? -15.356 4.486 20.487 1.00 84.94 185 GLN A N 1
ATOM 1389 C CA . GLN A 1 185 ? -16.199 4.951 21.606 1.00 84.94 185 GLN A CA 1
ATOM 1390 C C . GLN A 1 185 ? -15.924 4.193 22.916 1.00 84.94 185 GLN A C 1
ATOM 1392 O O . GLN A 1 185 ? -16.525 4.478 23.948 1.00 84.94 185 GLN A O 1
ATOM 1397 N N . ALA A 1 186 ? -15.028 3.203 22.877 1.00 85.50 186 ALA A N 1
ATOM 1398 C CA . ALA A 1 186 ? -14.501 2.551 24.066 1.00 85.50 186 ALA A CA 1
ATOM 1399 C C . ALA A 1 186 ? -13.243 3.287 24.565 1.00 85.50 186 ALA A C 1
ATOM 1401 O O . ALA A 1 186 ? -12.402 3.674 23.741 1.00 85.50 186 ALA A O 1
ATOM 1402 N N . PRO A 1 187 ? -13.077 3.459 25.888 1.00 86.19 187 PRO A N 1
ATOM 1403 C CA . PRO A 1 187 ? -11.857 4.002 26.464 1.00 86.19 187 PRO A CA 1
ATOM 1404 C C . PRO A 1 187 ? -10.720 2.975 26.403 1.00 86.19 187 PRO A C 1
ATOM 1406 O O . PRO A 1 187 ? -10.930 1.778 26.583 1.00 86.19 187 PRO A O 1
ATOM 1409 N N . TRP A 1 188 ? -9.501 3.463 26.196 1.00 85.38 188 TRP A N 1
ATOM 1410 C CA . TRP A 1 188 ? -8.281 2.660 26.151 1.00 85.38 188 TRP A CA 1
ATOM 1411 C C . TRP A 1 188 ? -7.381 2.990 27.339 1.00 85.38 188 TRP A C 1
ATOM 1413 O O . TRP A 1 188 ? -7.422 2.322 28.369 1.00 85.38 188 TRP A O 1
ATOM 1423 N N . LYS A 1 189 ? -6.566 4.043 27.232 1.00 86.56 189 LYS A N 1
ATOM 1424 C CA . LYS A 1 189 ? -5.590 4.419 28.262 1.00 86.56 189 LYS A CA 1
ATOM 1425 C C . LYS A 1 189 ? -6.050 5.675 28.986 1.00 86.56 189 LYS A C 1
ATOM 1427 O O . LYS A 1 189 ? -6.377 6.662 28.341 1.00 86.56 189 LYS A O 1
ATOM 1432 N N . ASN A 1 190 ? -6.031 5.657 30.319 1.00 87.56 190 ASN A N 1
ATOM 1433 C CA . ASN A 1 190 ? -6.450 6.785 31.165 1.00 87.56 190 ASN A CA 1
ATOM 1434 C C . ASN A 1 190 ? -7.892 7.257 30.886 1.00 87.56 190 ASN A C 1
ATOM 1436 O O . ASN A 1 190 ? -8.168 8.451 30.932 1.00 87.56 190 ASN A O 1
ATOM 1440 N N . GLY A 1 191 ? -8.794 6.337 30.525 1.00 84.44 191 GLY A N 1
ATOM 1441 C CA . GLY A 1 191 ? -10.168 6.684 30.144 1.00 84.44 191 GLY A CA 1
ATOM 1442 C C . GLY A 1 191 ? -10.295 7.378 28.781 1.00 84.44 191 GLY A C 1
ATOM 1443 O O . GLY A 1 191 ? -11.395 7.768 28.409 1.00 84.44 191 GLY A O 1
ATOM 1444 N N . MET A 1 192 ? -9.196 7.530 28.035 1.00 82.06 192 MET A N 1
ATOM 1445 C CA . MET A 1 192 ? -9.182 8.213 26.743 1.00 82.06 192 MET A CA 1
ATOM 1446 C C . MET A 1 192 ? -9.493 7.247 25.606 1.00 82.06 192 MET A C 1
ATOM 1448 O O . MET A 1 192 ? -8.983 6.125 25.561 1.00 82.06 192 MET A O 1
ATOM 1452 N N . GLU A 1 193 ? -10.284 7.722 24.659 1.00 86.00 193 GLU A N 1
ATOM 1453 C CA . GLU A 1 193 ? -10.624 7.024 23.424 1.00 86.00 193 GLU A CA 1
ATOM 1454 C C . GLU A 1 193 ? -9.426 6.973 22.462 1.00 86.00 193 GLU A C 1
ATOM 1456 O O . GLU A 1 193 ? -8.572 7.867 22.443 1.00 86.00 193 GLU A O 1
ATOM 1461 N N . LEU A 1 194 ? -9.354 5.920 21.645 1.00 87.19 194 LEU A N 1
ATOM 1462 C CA . LEU A 1 194 ? -8.366 5.813 20.578 1.00 87.19 194 LEU A CA 1
ATOM 1463 C C . LEU A 1 194 ? -8.854 6.615 19.372 1.00 87.19 194 LEU A C 1
ATOM 1465 O O . LEU A 1 194 ? -9.961 6.405 18.884 1.00 87.19 194 LEU A O 1
ATOM 1469 N N . VAL A 1 195 ? -8.004 7.503 18.868 1.00 87.81 195 VAL A N 1
ATOM 1470 C CA . VAL A 1 195 ? -8.237 8.284 17.649 1.00 87.81 195 VAL A CA 1
ATOM 1471 C C . VAL A 1 195 ? -7.101 7.992 16.681 1.00 87.81 195 VAL A C 1
ATOM 1473 O O . VAL A 1 195 ? -5.946 7.916 17.104 1.00 87.81 195 VAL A O 1
ATOM 1476 N N . TRP A 1 196 ? -7.406 7.847 15.394 1.00 87.81 196 TRP A N 1
ATOM 1477 C CA . TRP A 1 196 ? -6.389 7.615 14.370 1.00 87.81 196 TRP A CA 1
ATOM 1478 C C . TRP A 1 196 ? -6.644 8.434 13.103 1.00 87.81 196 TRP A C 1
ATOM 1480 O O . TRP A 1 196 ? -7.737 8.947 12.858 1.00 87.81 196 TRP A O 1
ATOM 1490 N N . ASP A 1 197 ? -5.592 8.543 12.297 1.00 86.81 197 ASP A N 1
ATOM 1491 C CA . ASP A 1 197 ? -5.590 9.215 11.003 1.00 86.81 197 ASP A CA 1
ATOM 1492 C C . ASP A 1 197 ? -4.664 8.434 10.063 1.00 86.81 197 ASP A C 1
ATOM 1494 O O . ASP A 1 197 ? -3.485 8.224 10.370 1.00 86.81 197 ASP A O 1
ATOM 1498 N N . VAL A 1 198 ? -5.201 7.920 8.956 1.00 86.44 198 VAL A N 1
ATOM 1499 C CA . VAL A 1 198 ? -4.461 7.056 8.038 1.00 86.44 198 VAL A CA 1
ATOM 1500 C C . VAL A 1 198 ? -3.799 7.906 6.967 1.00 86.44 198 VAL A C 1
ATOM 1502 O O . VAL A 1 198 ? -4.435 8.448 6.067 1.00 86.44 198 VAL A O 1
ATOM 1505 N N . THR A 1 199 ? -2.471 7.942 6.970 1.00 84.88 199 THR A N 1
ATOM 1506 C CA . THR A 1 199 ? -1.729 8.650 5.924 1.00 84.88 199 THR A CA 1
ATOM 1507 C C . THR A 1 199 ? -1.154 7.674 4.900 1.00 84.88 199 THR A C 1
ATOM 1509 O O . THR A 1 199 ? -0.278 6.872 5.208 1.00 84.88 199 THR A O 1
ATOM 1512 N N . VAL A 1 200 ? -1.617 7.772 3.650 1.00 81.56 200 VAL A N 1
ATOM 1513 C CA . VAL A 1 200 ? -1.052 7.027 2.512 1.00 81.56 200 VAL A CA 1
ATOM 1514 C C . VAL A 1 200 ? -0.046 7.913 1.784 1.00 81.56 200 VAL A C 1
ATOM 1516 O O . VAL A 1 200 ? -0.401 8.986 1.282 1.00 81.56 200 VAL A O 1
ATOM 1519 N N . VAL A 1 201 ? 1.202 7.451 1.708 1.00 79.69 201 VAL A N 1
ATOM 1520 C CA . VAL A 1 201 ? 2.295 8.129 1.003 1.00 79.69 201 VAL A CA 1
ATOM 1521 C C . VAL A 1 201 ? 2.889 7.254 -0.085 1.00 79.69 201 VAL A C 1
ATOM 1523 O O . VAL A 1 201 ? 2.975 6.037 0.046 1.00 79.69 201 VAL A O 1
ATOM 1526 N N . ASP A 1 202 ? 3.306 7.907 -1.162 1.00 76.81 202 ASP A N 1
ATOM 1527 C CA . ASP A 1 202 ? 4.058 7.287 -2.240 1.00 76.81 202 ASP A CA 1
ATOM 1528 C C . ASP A 1 202 ? 5.557 7.487 -1.991 1.00 76.81 202 ASP A C 1
ATOM 1530 O O . ASP A 1 202 ? 6.036 8.618 -1.854 1.00 76.81 202 ASP A O 1
ATOM 1534 N N . THR A 1 203 ? 6.292 6.380 -1.905 1.00 71.75 203 THR A N 1
ATOM 1535 C CA . THR A 1 203 ? 7.749 6.369 -1.724 1.00 71.75 203 THR A CA 1
ATOM 1536 C C . THR A 1 203 ? 8.483 6.880 -2.961 1.00 71.75 203 THR A C 1
ATOM 1538 O O . THR A 1 203 ? 9.601 7.369 -2.845 1.00 71.75 203 THR A O 1
ATOM 1541 N N . GLN A 1 204 ? 7.861 6.786 -4.139 1.00 69.31 204 GLN A N 1
ATOM 1542 C CA . GLN A 1 204 ? 8.448 7.187 -5.419 1.00 69.31 204 GLN A CA 1
ATOM 1543 C C . GLN A 1 204 ? 8.042 8.606 -5.835 1.00 69.31 204 GLN A C 1
ATOM 1545 O O . GLN A 1 204 ? 8.474 9.104 -6.871 1.00 69.31 204 GLN A O 1
ATOM 1550 N N . ALA A 1 205 ? 7.264 9.305 -5.002 1.00 72.19 205 ALA A N 1
ATOM 1551 C CA . ALA A 1 205 ? 7.008 10.724 -5.194 1.00 72.19 205 ALA A CA 1
ATOM 1552 C C . ALA A 1 205 ? 8.330 11.504 -5.200 1.00 72.19 205 ALA A C 1
ATOM 1554 O O . ALA A 1 205 ? 9.171 11.282 -4.330 1.00 72.19 205 ALA A O 1
ATOM 1555 N N . LEU A 1 206 ? 8.475 12.487 -6.096 1.00 70.50 206 LEU A N 1
ATOM 1556 C CA . LEU A 1 206 ? 9.677 13.335 -6.202 1.00 70.50 206 LEU A CA 1
ATOM 1557 C C . LEU A 1 206 ? 10.150 13.894 -4.848 1.00 70.50 206 LEU A C 1
ATOM 1559 O O . LEU A 1 206 ? 11.343 13.945 -4.571 1.00 70.50 206 LEU A O 1
ATOM 1563 N N . THR A 1 207 ? 9.210 14.270 -3.980 1.00 75.31 207 THR A N 1
ATOM 1564 C CA . THR A 1 207 ? 9.483 14.829 -2.647 1.00 75.31 207 THR A CA 1
ATOM 1565 C C . THR A 1 207 ? 9.977 13.804 -1.625 1.00 75.31 207 THR A C 1
ATOM 1567 O O . THR A 1 207 ? 10.607 14.180 -0.639 1.00 75.31 207 THR A O 1
ATOM 1570 N N . ASN A 1 208 ? 9.688 12.521 -1.835 1.00 74.75 208 ASN A N 1
ATOM 1571 C CA . ASN A 1 208 ? 10.048 11.426 -0.936 1.00 74.75 208 ASN A CA 1
ATOM 1572 C C . ASN A 1 208 ? 11.179 10.558 -1.496 1.00 74.75 208 ASN A C 1
ATOM 1574 O O . ASN A 1 208 ? 11.772 9.798 -0.729 1.00 74.75 208 ASN A O 1
ATOM 1578 N N . PHE A 1 209 ? 11.474 10.664 -2.795 1.00 70.00 209 PHE A N 1
ATOM 1579 C CA . PHE A 1 209 ? 12.367 9.772 -3.525 1.00 70.00 209 PHE A CA 1
ATOM 1580 C C . PHE A 1 209 ? 13.742 9.676 -2.861 1.00 70.00 209 PHE A C 1
ATOM 1582 O O . PHE A 1 209 ? 14.115 8.603 -2.403 1.00 70.00 209 PHE A O 1
ATOM 1589 N N . ALA A 1 210 ? 14.433 10.806 -2.677 1.00 69.94 210 ALA A N 1
ATOM 1590 C CA . ALA A 1 210 ? 15.782 10.836 -2.101 1.00 69.94 210 ALA A CA 1
ATOM 1591 C C . ALA A 1 210 ? 15.876 10.216 -0.692 1.00 69.94 210 ALA A C 1
ATOM 1593 O O . ALA A 1 210 ? 16.874 9.595 -0.343 1.00 69.94 210 ALA A O 1
ATOM 1594 N N . MET A 1 211 ? 14.835 10.363 0.134 1.00 72.31 211 MET A N 1
ATOM 1595 C CA . MET A 1 211 ? 14.818 9.750 1.467 1.00 72.31 211 MET A CA 1
ATOM 1596 C C . MET A 1 211 ? 14.433 8.268 1.407 1.00 72.31 211 MET A C 1
ATOM 1598 O O . MET A 1 211 ? 14.940 7.460 2.189 1.00 72.31 211 MET A O 1
ATOM 1602 N N . SER A 1 212 ? 13.530 7.901 0.499 1.00 69.94 212 SER A N 1
ATOM 1603 C CA . SER A 1 212 ? 13.022 6.531 0.346 1.00 69.94 212 SER A CA 1
ATOM 1604 C C . SER A 1 212 ? 14.065 5.591 -0.248 1.00 69.94 212 SER A C 1
ATOM 1606 O O . SER A 1 212 ? 14.069 4.407 0.083 1.00 69.94 212 SER A O 1
ATOM 1608 N N . THR A 1 213 ? 14.974 6.119 -1.069 1.00 65.25 213 THR A N 1
ATOM 1609 C CA . THR A 1 213 ? 16.129 5.392 -1.612 1.00 65.25 213 THR A CA 1
ATOM 1610 C C . THR A 1 213 ? 17.268 5.238 -0.609 1.00 65.25 213 THR A C 1
ATOM 1612 O O . THR A 1 213 ? 18.086 4.340 -0.762 1.00 65.25 213 THR A O 1
ATOM 1615 N N . ALA A 1 214 ? 17.323 6.071 0.432 1.00 68.69 214 ALA A N 1
ATOM 1616 C CA . ALA A 1 214 ? 18.341 5.967 1.475 1.00 68.69 214 ALA A CA 1
ATOM 1617 C C . ALA A 1 214 ? 17.957 4.968 2.579 1.00 68.69 214 ALA A C 1
ATOM 1619 O O . ALA A 1 214 ? 18.809 4.258 3.109 1.00 68.69 214 ALA A O 1
ATOM 1620 N N . LYS A 1 215 ? 16.674 4.915 2.958 1.00 69.94 215 LYS A N 1
ATOM 1621 C CA . LYS A 1 215 ? 16.189 4.043 4.035 1.00 69.94 215 LYS A CA 1
ATOM 1622 C C . LYS A 1 215 ? 14.759 3.582 3.771 1.00 69.94 215 LYS A C 1
ATOM 1624 O O . LYS A 1 215 ? 13.847 4.398 3.643 1.00 69.94 215 LYS A O 1
ATOM 1629 N N . ALA A 1 216 ? 14.550 2.267 3.801 1.00 69.12 216 ALA A N 1
ATOM 1630 C CA . ALA A 1 216 ? 13.221 1.670 3.732 1.00 69.12 216 ALA A CA 1
ATOM 1631 C C . ALA A 1 216 ? 12.303 2.227 4.840 1.00 69.12 216 ALA A C 1
ATOM 1633 O O . ALA A 1 216 ? 12.688 2.282 6.008 1.00 69.12 216 ALA A O 1
ATOM 1634 N N . GLY A 1 217 ? 11.084 2.635 4.477 1.00 73.38 217 GLY A N 1
ATOM 1635 C CA . GLY A 1 217 ? 10.090 3.171 5.418 1.00 73.38 217 GLY A CA 1
ATOM 1636 C C . GLY A 1 217 ? 10.238 4.657 5.773 1.00 73.38 217 GLY A C 1
ATOM 1637 O O . GLY A 1 217 ? 9.329 5.212 6.380 1.00 73.38 217 GLY A O 1
ATOM 1638 N N . SER A 1 218 ? 11.297 5.343 5.332 1.00 78.56 218 SER A N 1
ATOM 1639 C CA . SER A 1 218 ? 11.542 6.755 5.677 1.00 78.56 218 SER A CA 1
ATOM 1640 C C . SER A 1 218 ? 10.410 7.706 5.268 1.00 78.56 218 SER A C 1
ATOM 1642 O O . SER A 1 218 ? 10.092 8.637 6.006 1.00 78.56 218 SER A O 1
ATOM 1644 N N . ALA A 1 219 ? 9.759 7.466 4.126 1.00 80.69 219 ALA A N 1
ATOM 1645 C CA . ALA A 1 219 ? 8.594 8.237 3.695 1.00 80.69 219 ALA A CA 1
ATOM 1646 C C . ALA A 1 219 ? 7.405 8.100 4.658 1.00 80.69 219 ALA A C 1
ATOM 1648 O O . ALA A 1 219 ? 6.713 9.089 4.908 1.00 80.69 219 ALA A O 1
ATOM 1649 N N . ALA A 1 220 ? 7.179 6.899 5.201 1.00 82.25 220 ALA A N 1
ATOM 1650 C CA . ALA A 1 220 ? 6.135 6.655 6.191 1.00 82.25 220 ALA A CA 1
ATOM 1651 C C . ALA A 1 220 ? 6.489 7.339 7.520 1.00 82.25 220 ALA A C 1
ATOM 1653 O O . ALA A 1 220 ? 5.682 8.123 8.016 1.00 82.25 220 ALA A O 1
ATOM 1654 N N . ASP A 1 221 ? 7.723 7.165 8.008 1.00 84.12 221 ASP A N 1
ATOM 1655 C CA . ASP A 1 221 ? 8.224 7.820 9.226 1.00 84.12 221 ASP A CA 1
ATOM 1656 C C . ASP A 1 221 ? 8.106 9.357 9.133 1.00 84.12 221 ASP A C 1
ATOM 1658 O O . ASP A 1 221 ? 7.711 10.041 10.079 1.00 84.12 221 ASP A O 1
ATOM 1662 N N . ALA A 1 222 ? 8.446 9.938 7.978 1.00 85.19 222 ALA A N 1
ATOM 1663 C CA . ALA A 1 222 ? 8.348 11.377 7.747 1.00 85.19 222 ALA A CA 1
ATOM 1664 C C . ALA A 1 222 ? 6.890 11.859 7.693 1.00 85.19 222 ALA A C 1
ATOM 1666 O O . ALA A 1 222 ? 6.577 12.962 8.148 1.00 85.19 222 ALA A O 1
ATOM 1667 N N . ALA A 1 223 ? 5.985 11.056 7.129 1.00 84.94 223 ALA A N 1
ATOM 1668 C CA . ALA A 1 223 ? 4.559 11.356 7.106 1.00 84.94 223 ALA A CA 1
ATOM 1669 C C . ALA A 1 223 ? 3.948 11.319 8.510 1.00 84.94 223 ALA A C 1
ATOM 1671 O O . ALA A 1 223 ? 3.252 12.263 8.884 1.00 84.94 223 ALA A O 1
ATOM 1672 N N . GLU A 1 224 ? 4.282 10.295 9.293 1.00 86.19 224 GLU A N 1
ATOM 1673 C CA . GLU A 1 224 ? 3.868 10.154 10.687 1.00 86.19 224 GLU A CA 1
ATOM 1674 C C . GLU A 1 224 ? 4.333 11.349 11.524 1.00 86.19 224 GLU A C 1
ATOM 1676 O O . GLU A 1 224 ? 3.513 11.998 12.167 1.00 86.19 224 GLU A O 1
ATOM 1681 N N . LYS A 1 225 ? 5.616 11.729 11.443 1.00 86.62 225 LYS A N 1
ATOM 1682 C CA . LYS A 1 225 ? 6.152 12.891 12.176 1.00 86.62 225 LYS A CA 1
ATOM 1683 C C . LYS A 1 225 ? 5.431 14.193 11.835 1.00 86.62 225 LYS A C 1
ATOM 1685 O O . LYS A 1 225 ? 5.140 14.981 12.730 1.00 86.62 225 LYS A O 1
ATOM 1690 N N . ARG A 1 226 ? 5.126 14.431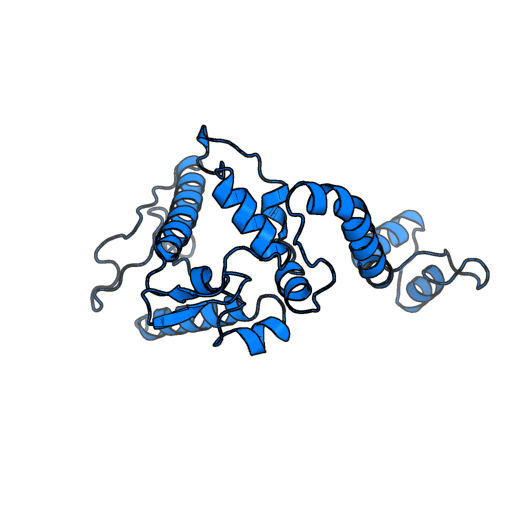 10.553 1.00 84.38 226 ARG A N 1
ATOM 1691 C CA . ARG A 1 226 ? 4.357 15.618 10.134 1.00 84.38 226 ARG A CA 1
ATOM 1692 C C . ARG A 1 226 ? 2.960 15.619 10.749 1.00 84.38 226 ARG A C 1
ATOM 1694 O O . ARG A 1 226 ? 2.520 16.664 11.222 1.00 84.38 226 ARG A O 1
ATOM 1701 N N . LYS A 1 227 ? 2.297 14.461 10.776 1.00 81.69 227 LYS A N 1
ATOM 1702 C CA . LYS A 1 227 ? 0.966 14.317 11.368 1.00 81.69 227 LYS A CA 1
ATOM 1703 C C . LYS A 1 227 ? 0.995 14.464 12.890 1.00 81.69 227 LYS A C 1
ATOM 1705 O O . LYS A 1 227 ? 0.144 15.144 13.447 1.00 81.69 227 LYS A O 1
ATOM 1710 N N . ASP A 1 228 ? 1.994 13.905 13.566 1.00 80.06 228 ASP A N 1
ATOM 1711 C CA . ASP A 1 228 ? 2.153 14.041 15.018 1.00 80.06 228 ASP A CA 1
ATOM 1712 C C . ASP A 1 228 ? 2.401 15.503 15.416 1.00 80.06 228 ASP A C 1
ATOM 1714 O O . ASP A 1 228 ? 1.767 16.005 16.339 1.00 80.06 228 ASP A O 1
ATOM 1718 N N . LEU A 1 229 ? 3.236 16.238 14.671 1.00 78.25 229 LEU A N 1
ATOM 1719 C CA . LEU A 1 229 ? 3.414 17.683 14.870 1.00 78.25 229 LEU A CA 1
ATOM 1720 C C . LEU A 1 229 ? 2.110 18.458 14.650 1.00 78.25 229 LEU A C 1
ATOM 1722 O O . LEU A 1 229 ? 1.769 19.333 15.450 1.00 78.25 229 LEU A O 1
ATOM 1726 N N . GLU A 1 230 ? 1.360 18.113 13.601 1.00 72.19 230 GLU A N 1
ATOM 1727 C CA . GLU A 1 230 ? 0.046 18.692 13.330 1.00 72.19 230 GLU A CA 1
ATOM 1728 C C . GLU A 1 230 ? -0.922 18.442 14.494 1.00 72.19 230 GLU A C 1
ATOM 1730 O O . GLU A 1 230 ? -1.607 19.365 14.917 1.00 72.19 230 GLU A O 1
ATOM 1735 N N . VAL A 1 231 ? -0.967 17.235 15.055 1.00 69.75 231 VAL A N 1
ATOM 1736 C CA . VAL A 1 231 ? -1.881 16.890 16.154 1.00 69.75 231 VAL A CA 1
ATOM 1737 C C . VAL A 1 231 ? -1.419 17.497 17.486 1.00 69.75 231 VAL A C 1
ATOM 1739 O O . VAL A 1 231 ? -2.239 18.022 18.244 1.00 69.75 231 VAL A O 1
ATOM 1742 N N . ARG A 1 232 ? -0.114 17.479 17.787 1.00 66.69 232 ARG A N 1
ATOM 1743 C CA . ARG A 1 232 ? 0.454 18.010 19.040 1.00 66.69 232 ARG A CA 1
ATOM 1744 C C . ARG A 1 232 ? 0.373 19.522 19.140 1.00 66.69 232 ARG A C 1
ATOM 1746 O O . ARG A 1 232 ? 0.080 20.010 20.225 1.00 66.69 232 ARG A O 1
ATOM 1753 N N . GLY A 1 233 ? 0.558 20.250 18.037 1.00 59.88 233 GLY A N 1
ATOM 1754 C CA . GLY A 1 233 ? 0.403 21.710 18.011 1.00 59.88 233 GLY A CA 1
ATOM 1755 C C . GLY A 1 233 ? -0.992 22.197 18.429 1.00 59.88 233 GLY A C 1
ATOM 1756 O O . GLY A 1 233 ? -1.159 23.371 18.739 1.00 59.88 233 GLY A O 1
ATOM 1757 N N . HIS A 1 234 ? -1.977 21.293 18.479 1.00 57.38 234 HIS A N 1
ATOM 1758 C CA . HIS A 1 234 ? -3.370 21.590 18.814 1.00 57.38 234 HIS A CA 1
ATOM 1759 C C . HIS A 1 234 ? -3.847 20.882 20.097 1.00 57.38 234 HIS A C 1
ATOM 1761 O O . HIS A 1 234 ? -5.002 21.053 20.501 1.00 57.38 234 HIS A O 1
ATOM 1767 N N . ARG A 1 235 ? -2.979 20.122 20.789 1.00 50.59 235 ARG A N 1
ATOM 1768 C CA . ARG A 1 235 ? -3.263 19.676 22.162 1.00 50.59 235 ARG A CA 1
ATOM 1769 C C . ARG A 1 235 ? -3.160 20.888 23.086 1.00 50.59 235 ARG A C 1
ATOM 1771 O O . ARG A 1 235 ? -2.112 21.521 23.167 1.00 50.59 235 ARG A O 1
ATOM 1778 N N . LYS A 1 236 ? -4.243 21.215 23.796 1.00 41.28 236 LYS A N 1
ATOM 1779 C CA . LYS A 1 236 ? -4.157 22.153 24.923 1.00 41.28 236 LYS A CA 1
ATOM 1780 C C . LYS A 1 236 ? -3.192 21.591 25.984 1.00 41.28 236 LYS A C 1
ATOM 1782 O O . LYS A 1 236 ? -3.158 20.368 26.145 1.00 41.28 236 LYS A O 1
ATOM 1787 N N . PRO A 1 237 ? -2.468 22.446 26.732 1.00 33.94 237 PRO A N 1
ATOM 1788 C CA . PRO A 1 237 ? -1.950 22.036 28.029 1.00 33.94 237 PRO A CA 1
ATOM 1789 C C . PRO A 1 237 ? -3.141 21.579 28.877 1.00 33.94 237 PRO A C 1
ATOM 1791 O O . PRO A 1 237 ? -4.202 22.211 28.827 1.00 33.94 237 PRO A O 1
ATOM 1794 N N . ILE A 1 238 ? -2.972 20.442 29.547 1.00 35.81 238 ILE A N 1
ATOM 1795 C CA . ILE A 1 238 ? -3.933 19.908 30.519 1.00 35.81 238 ILE A CA 1
ATOM 1796 C C . ILE A 1 238 ? -4.089 20.926 31.649 1.00 35.81 238 ILE A C 1
ATOM 1798 O O . ILE A 1 238 ? -3.043 21.471 32.068 1.00 35.81 238 ILE A O 1
#

Radius of gyration: 23.37 Å; chains: 1; bounding box: 56×53×54 Å

Secondary structure (DSSP, 8-state):
-HHHHHHHHHHHHTS---HHHHHHHTS-GGGTS-----HHHHHHHHHHHHHHHHHHHHHHH-TT--TTS-SHHHHHH-STTTTGGGGSPP-TTTT----HHHHHHHHHHHHT---S--EE-TTS-EE-TT-GGGGT-TT-THHHHHHHHHHHHHHHHHHHTT----BS-TTSSSSS----SEEEEEEEETTEEEEE------TTSHHHHHHHTTSTTHHHHHHHHHHHHHHHTTPPP-

Foldseek 3Di:
DQVVVQVVVCVVVVHHSDPVLVVQQCDDVVSVHVVDPDCVRVVVVVVVVVCVVCVVVLCVLAVQQPQPPDQLLCQQCPPPCSCVLVVDDADVVLVRHDDPLRVSLVVLLSRVGQDAPFDQDPQRDIAHRSRLCLLPDPPNPVQVVVQVVVLVVVCVVCVVVVWHKDAQDACPQVPDRDTARIWTPAADPPRDIDTHHDDDDDCVPPVNVVVSSVHHCRRVVVVVVVVCCVVVVRDDDD

Organism: Ramazzottius varieornatus (NCBI:txid947166)

Sequence (238 aa):
MDEVVRSSLSEITNTGMSSGPWRQATMPVGLGGLGIRRTEEVALPAFLASLHSVQQLVLSILPEADLYGEANLALAKANKNSGSWLHALVSSSLGNLLDNNALRMSIGLRLGAKLCRPHVCRCGASVDEFGQHGLSCKFSGGRHSRNSALNESLKRALTTVQIPTPLEPPRIFRKDKRRPDGMTQAPWKNGMELVWDVTVVDTQALTNFAMSTAKAGSAADAAEKRKDLEVRGHRKPI